Protein AF-0000000072923760 (afdb_homodimer)

Foldseek 3Di:
DWFKDKFKQQPDDFFQAWDQQWKDALRHIFGEDDLVQVVCVVVVDDRDQHQYKDEDPNVSGDDDPVCCVPLCSGVHHPIAGGPDTDDHDVVIDMGTDTPPRNDDAKIWMKIWTQVPDRRPRDSVPTDIDIDDIDGDDD/DWFKDKFKQQPDDFFQAWDQQWKDALRHIFGEDDLVQVVCVVVPDDRDQHQYKDEDPNVSGDDDPVCCVPLCSGVHHPIAGGPDGDDHDVVIDMGTDTPPRNDDAKIWMKIWTQVPDRRPRDSVPTDIDTDDIDGDDD

Organism: Fusarium oxysporum f. sp. lycopersici (strain 4287 / CBS 123668 / FGSC 9935 / NRRL 34936) (NCBI:txid426428)

InterPro domains:
  IPR005103 Auxiliary Activity family 9, catalytic domain [PF03443] (17-135)
  IPR049892 Auxiliary Activity family 9 [PTHR33353] (1-135)

Radius of gyration: 19.93 Å; Cα contacts (8 Å, |Δi|>4): 546; chains: 2; bounding box: 37×57×52 Å

Structure (mmCIF, N/CA/C/O backbone):
data_AF-0000000072923760-model_v1
#
loop_
_entity.id
_entity.type
_entity.pdbx_description
1 polymer 'lytic cellulose monooxygenase (C4-dehydrogenating)'
#
loop_
_atom_site.group_PDB
_atom_site.id
_atom_site.type_symbol
_atom_site.label_atom_id
_atom_site.label_alt_id
_atom_site.label_comp_id
_atom_site.label_asym_id
_atom_site.label_entity_id
_atom_site.label_seq_id
_atom_site.pdbx_PDB_ins_code
_atom_site.Cartn_x
_atom_site.Cartn_y
_atom_site.Cartn_z
_atom_site.occupancy
_atom_site.B_iso_or_equiv
_atom_site.auth_seq_id
_atom_site.auth_comp_id
_atom_site.auth_asym_id
_atom_site.auth_atom_id
_atom_site.pdbx_PDB_model_num
ATOM 1 N N . MET A 1 1 ? -9.484 -28.672 -0.872 1 26.39 1 MET A N 1
ATOM 2 C CA . MET A 1 1 ? -9.5 -27.219 -0.908 1 26.39 1 MET A CA 1
ATOM 3 C C . MET A 1 1 ? -8.531 -26.688 -1.962 1 26.39 1 MET A C 1
ATOM 5 O O . MET A 1 1 ? -7.324 -26.922 -1.875 1 26.39 1 MET A O 1
ATOM 9 N N . HIS A 1 2 ? -8.898 -26.641 -3.346 1 31.23 2 HIS A N 1
ATOM 10 C CA . HIS A 1 2 ? -8.039 -26.25 -4.453 1 31.23 2 HIS A CA 1
ATOM 11 C C . HIS A 1 2 ? -7.684 -24.766 -4.379 1 31.23 2 HIS A C 1
ATOM 13 O O . HIS A 1 2 ? -8.562 -23.922 -4.188 1 31.23 2 HIS A O 1
ATOM 19 N N . PHE A 1 3 ? -6.469 -24.484 -4.059 1 33.19 3 PHE A N 1
ATOM 20 C CA . PHE A 1 3 ? -5.98 -23.125 -3.996 1 33.19 3 PHE A CA 1
ATOM 21 C C . PHE A 1 3 ? -5.668 -22.594 -5.391 1 33.19 3 PHE A C 1
ATOM 23 O O . PHE A 1 3 ? -4.922 -23.219 -6.145 1 33.19 3 PHE A O 1
ATOM 30 N N . THR A 1 4 ? -6.562 -21.781 -6.031 1 32.53 4 THR A N 1
ATOM 31 C CA . THR A 1 4 ? -6.344 -21.156 -7.34 1 32.53 4 THR A CA 1
ATOM 32 C C . THR A 1 4 ? -5.609 -19.828 -7.195 1 32.53 4 THR A C 1
ATOM 34 O O . THR A 1 4 ? -5.949 -19.016 -6.336 1 32.53 4 THR A O 1
ATOM 37 N N . PHE A 1 5 ? -4.398 -19.875 -7.812 1 33.94 5 PHE A N 1
ATOM 38 C CA . PHE A 1 5 ? -3.643 -18.641 -7.902 1 33.94 5 PHE A CA 1
ATOM 39 C C . PHE A 1 5 ? -4.16 -17.766 -9.047 1 33.94 5 PHE A C 1
ATOM 41 O O . PHE A 1 5 ? -4.34 -18.25 -10.164 1 33.94 5 PHE A O 1
ATOM 48 N N . VAL A 1 6 ? -4.805 -16.688 -8.812 1 33.5 6 VAL A N 1
ATOM 49 C CA . VAL A 1 6 ? -5.25 -15.758 -9.852 1 33.5 6 VAL A CA 1
ATOM 50 C C . VAL A 1 6 ? -4.16 -14.727 -10.125 1 33.5 6 VAL A C 1
ATOM 52 O O . VAL A 1 6 ? -3.715 -14.023 -9.219 1 33.5 6 VAL A O 1
ATOM 55 N N . LEU A 1 7 ? -3.447 -14.969 -11.383 1 31.41 7 LEU A N 1
ATOM 56 C CA . LEU A 1 7 ? -2.494 -13.953 -11.812 1 31.41 7 LEU A CA 1
ATOM 57 C C . LEU A 1 7 ? -3.16 -12.938 -12.734 1 31.41 7 LEU A C 1
ATOM 59 O O . LEU A 1 7 ? -3.76 -13.312 -13.75 1 31.41 7 LEU A O 1
ATOM 63 N N . ALA A 1 8 ? -3.463 -11.734 -12.406 1 31.05 8 ALA A N 1
ATOM 64 C CA . ALA A 1 8 ? -3.953 -10.688 -13.305 1 31.05 8 ALA A CA 1
ATOM 65 C C . ALA A 1 8 ? -2.799 -10 -14.023 1 31.05 8 ALA A C 1
ATOM 67 O O . ALA A 1 8 ? -1.9 -9.445 -13.383 1 31.05 8 ALA A O 1
ATOM 68 N N . ALA A 1 9 ? -2.457 -10.477 -15.375 1 28.69 9 ALA A N 1
ATOM 69 C CA . ALA A 1 9 ? -1.398 -9.844 -16.156 1 28.69 9 ALA A CA 1
ATOM 70 C C . ALA A 1 9 ? -1.938 -8.664 -16.969 1 28.69 9 ALA A C 1
ATOM 72 O O . ALA A 1 9 ? -2.926 -8.797 -17.688 1 28.69 9 ALA A O 1
ATOM 73 N N . PHE A 1 10 ? -1.781 -7.344 -16.625 1 30.98 10 PHE A N 1
ATOM 74 C CA . PHE A 1 10 ? -2.211 -6.184 -17.391 1 30.98 10 PHE A CA 1
ATOM 75 C C . PHE A 1 10 ? -1.156 -5.797 -18.422 1 30.98 10 PHE A C 1
ATOM 77 O O . PHE A 1 10 ? 0.019 -5.641 -18.078 1 30.98 10 PHE A O 1
ATOM 84 N N . VAL A 1 11 ? -1.257 -6.09 -19.781 1 30.08 11 VAL A N 1
ATOM 85 C CA . VAL A 1 11 ? -0.317 -5.762 -20.844 1 30.08 11 VAL A CA 1
ATOM 86 C C . VAL A 1 11 ? -0.47 -4.293 -21.234 1 30.08 11 VAL A C 1
ATOM 88 O O . VAL A 1 11 ? 0.16 -3.826 -22.188 1 30.08 11 VAL A O 1
ATOM 91 N N . GLY A 1 12 ? -1.299 -3.406 -21 1 33.81 12 GLY A N 1
ATOM 92 C CA . GLY A 1 12 ? -1.448 -2.238 -21.844 1 33.81 12 GLY A CA 1
ATOM 93 C C . GLY A 1 12 ? -0.237 -1.324 -21.828 1 33.81 12 GLY A C 1
ATOM 94 O O . GLY A 1 12 ? 0.696 -1.542 -21.047 1 33.81 12 GLY A O 1
ATOM 95 N N . ASN A 1 13 ? -0.185 -0.171 -22.625 1 36.5 13 ASN A N 1
ATOM 96 C CA . ASN A 1 13 ? 0.824 0.877 -22.734 1 36.5 13 ASN A CA 1
ATOM 97 C C . ASN A 1 13 ? 1.429 1.226 -21.391 1 36.5 13 ASN A C 1
ATOM 99 O O . ASN A 1 13 ? 0.747 1.157 -20.359 1 36.5 13 ASN A O 1
ATOM 103 N N . ALA A 1 14 ? 2.879 1.327 -21.219 1 43.59 14 ALA A N 1
ATOM 104 C CA . ALA A 1 14 ? 3.729 1.22 -20.047 1 43.59 14 ALA A CA 1
ATOM 105 C C . ALA A 1 14 ? 3.207 2.102 -18.906 1 43.59 14 ALA A C 1
ATOM 107 O O . ALA A 1 14 ? 3.701 3.211 -18.703 1 43.59 14 ALA A O 1
ATOM 108 N N . ALA A 1 15 ? 2.018 2.65 -19 1 44.94 15 ALA A N 1
ATOM 109 C CA . ALA A 1 15 ? 1.474 3.445 -17.906 1 44.94 15 ALA A CA 1
ATOM 110 C C . ALA A 1 15 ? 1.619 2.715 -16.562 1 44.94 15 ALA A C 1
ATOM 112 O O . ALA A 1 15 ? 1.673 1.482 -16.531 1 44.94 15 ALA A O 1
ATOM 113 N N . ALA A 1 16 ? 2.08 3.451 -15.633 1 52.69 16 ALA A N 1
ATOM 114 C CA . ALA A 1 16 ? 2.275 2.947 -14.273 1 52.69 16 ALA A CA 1
ATOM 115 C C . ALA A 1 16 ? 1.161 1.984 -13.883 1 52.69 16 ALA A C 1
ATOM 117 O O . ALA A 1 16 ? -0.014 2.236 -14.156 1 52.69 16 ALA A O 1
ATOM 118 N N . HIS A 1 17 ? 1.377 0.6 -13.852 1 61 17 HIS A N 1
ATOM 119 C CA . HIS A 1 17 ? 0.462 -0.474 -13.477 1 61 17 HIS A CA 1
ATOM 120 C C . HIS A 1 17 ? -0.035 -0.303 -12.047 1 61 17 HIS A C 1
ATOM 122 O O . HIS A 1 17 ? 0.734 0.073 -11.156 1 61 17 HIS A O 1
ATOM 128 N N . GLY A 1 18 ? -1.227 -0.158 -12.008 1 74.69 18 GLY A N 1
ATOM 129 C CA . GLY A 1 18 ? -1.881 -0.294 -10.719 1 74.69 18 GLY A CA 1
ATOM 130 C C . GLY A 1 18 ? -1.403 -1.5 -9.93 1 74.69 18 GLY A C 1
ATOM 131 O O . GLY A 1 18 ? -0.849 -2.441 -10.5 1 74.69 18 GLY A O 1
ATOM 132 N N . VAL A 1 19 ? -1.253 -1.328 -8.719 1 83.94 19 VAL A N 1
ATOM 133 C CA . VAL A 1 19 ? -0.978 -2.42 -7.789 1 83.94 19 VAL A CA 1
ATOM 134 C C . VAL A 1 19 ? -2.258 -2.803 -7.051 1 83.94 19 VAL A C 1
ATOM 136 O O . VAL A 1 19 ? -3.062 -1.937 -6.699 1 83.94 19 VAL A O 1
ATOM 139 N N . VAL A 1 20 ? -2.404 -4.098 -6.934 1 89 20 VAL A N 1
ATOM 140 C CA . VAL A 1 20 ? -3.529 -4.539 -6.113 1 89 20 VAL A CA 1
ATOM 141 C C . VAL A 1 20 ? -3.238 -4.262 -4.641 1 89 20 VAL A C 1
ATOM 143 O O . VAL A 1 20 ? -2.465 -4.988 -4.008 1 89 20 VAL A O 1
ATOM 146 N N . SER A 1 21 ? -3.898 -3.291 -4.141 1 90 21 SER A N 1
ATOM 147 C CA . SER A 1 21 ? -3.67 -2.906 -2.752 1 90 21 SER A CA 1
ATOM 148 C C . SER A 1 21 ? -4.414 -3.832 -1.792 1 90 21 SER A C 1
ATOM 150 O O . SER A 1 21 ? -3.988 -4.02 -0.651 1 90 21 SER A O 1
ATOM 152 N N . SER A 1 22 ? -5.508 -4.301 -2.221 1 92.31 22 SER A N 1
ATOM 153 C CA . SER A 1 22 ? -6.312 -5.266 -1.476 1 92.31 22 SER A CA 1
ATOM 154 C C . SER A 1 22 ? -7.289 -5.996 -2.391 1 92.31 22 SER A C 1
ATOM 156 O O . SER A 1 22 ? -7.41 -5.66 -3.57 1 92.31 22 SER A O 1
ATOM 158 N N . PHE A 1 23 ? -7.918 -7.062 -1.846 1 92.69 23 PHE A N 1
ATOM 159 C CA . PHE A 1 23 ? -8.969 -7.754 -2.58 1 92.69 23 PHE A CA 1
ATOM 160 C C . PHE A 1 23 ? -10.008 -8.336 -1.623 1 92.69 23 PHE A C 1
ATOM 162 O O . PHE A 1 23 ? -9.781 -8.383 -0.412 1 92.69 23 PHE A O 1
ATOM 169 N N . LYS A 1 24 ? -11.133 -8.664 -2.205 1 94.81 24 LYS A N 1
ATOM 170 C CA . LYS A 1 24 ? -12.195 -9.289 -1.428 1 94.81 24 LYS A CA 1
ATOM 171 C C . LYS A 1 24 ? -12.555 -10.664 -1.994 1 94.81 24 LYS A C 1
ATOM 173 O O . LYS A 1 24 ? -12.586 -10.844 -3.213 1 94.81 24 LYS A O 1
ATOM 178 N N . THR A 1 25 ? -12.773 -11.602 -1.072 1 95.5 25 THR A N 1
ATOM 179 C CA . THR A 1 25 ? -13.438 -12.859 -1.406 1 95.5 25 THR A CA 1
ATOM 180 C C . THR A 1 25 ? -14.797 -12.953 -0.717 1 95.5 25 THR A C 1
ATOM 182 O O . THR A 1 25 ? -14.875 -12.992 0.513 1 95.5 25 THR A O 1
ATOM 185 N N . ASP A 1 26 ? -15.844 -12.945 -1.528 1 96.62 26 ASP A N 1
ATOM 186 C CA . ASP A 1 26 ? -17.203 -12.992 -0.997 1 96.62 26 ASP A CA 1
ATOM 187 C C . ASP A 1 26 ? -17.406 -11.914 0.064 1 96.62 26 ASP A C 1
ATOM 189 O O . ASP A 1 26 ? -17.969 -12.188 1.132 1 96.62 26 ASP A O 1
ATOM 193 N N . GLY A 1 27 ? -16.75 -10.82 -0.098 1 93.94 27 GLY A N 1
ATOM 194 C CA . GLY A 1 27 ? -16.969 -9.656 0.752 1 93.94 27 GLY A CA 1
ATOM 195 C C . GLY A 1 27 ? -15.93 -9.516 1.842 1 93.94 27 GLY A C 1
ATOM 196 O O . GLY A 1 27 ? -15.805 -8.453 2.457 1 93.94 27 GLY A O 1
ATOM 197 N N . ALA A 1 28 ? -15.188 -10.57 2.141 1 94.12 28 ALA A N 1
ATOM 198 C CA . ALA A 1 28 ? -14.133 -10.5 3.15 1 94.12 28 ALA A CA 1
ATOM 199 C C . ALA A 1 28 ? -12.875 -9.852 2.584 1 94.12 28 ALA A C 1
ATOM 201 O O . ALA A 1 28 ? -12.344 -10.305 1.567 1 94.12 28 ALA A O 1
ATOM 202 N N . GLU A 1 29 ? -12.391 -8.805 3.305 1 92.25 29 GLU A N 1
ATOM 203 C CA . GLU A 1 29 ? -11.258 -8.023 2.826 1 92.25 29 GLU A CA 1
ATOM 204 C C . GLU A 1 29 ? -9.938 -8.695 3.193 1 92.25 29 GLU A C 1
ATOM 206 O O . GLU A 1 29 ? -9.773 -9.195 4.309 1 92.25 29 GLU A O 1
ATOM 211 N N . HIS A 1 30 ? -9.031 -8.672 2.209 1 93.69 30 HIS A N 1
ATOM 212 C CA . HIS A 1 30 ? -7.672 -9.172 2.389 1 93.69 30 HIS A CA 1
ATOM 213 C C . HIS A 1 30 ? -6.645 -8.148 1.922 1 93.69 30 HIS A C 1
ATOM 215 O O . HIS A 1 30 ? -6.781 -7.57 0.842 1 93.69 30 HIS A O 1
ATOM 221 N N . GLN A 1 31 ? -5.656 -7.98 2.775 1 92.69 31 GLN A N 1
ATOM 222 C CA . GLN A 1 31 ? -4.57 -7.066 2.436 1 92.69 31 GLN A CA 1
ATOM 223 C C . GLN A 1 31 ? -3.729 -7.613 1.288 1 92.69 31 GLN A C 1
ATOM 225 O O . GLN A 1 31 ? -3.408 -8.805 1.257 1 92.69 31 GLN A O 1
ATOM 230 N N . GLY A 1 32 ? -3.4 -6.688 0.351 1 93.62 32 GLY A N 1
ATOM 231 C CA . GLY A 1 32 ? -2.434 -7.051 -0.673 1 93.62 32 GLY A CA 1
ATOM 232 C C . GLY A 1 32 ? -0.996 -6.898 -0.217 1 93.62 32 GLY A C 1
ATOM 233 O O . GLY A 1 32 ? -0.738 -6.582 0.947 1 93.62 32 GLY A O 1
ATOM 234 N N . TYR A 1 33 ? -0.083 -7.238 -1.175 1 93.56 33 TYR A N 1
ATOM 235 C CA . TYR A 1 33 ? 1.329 -7.004 -0.897 1 93.56 33 TYR A CA 1
ATOM 236 C C . TYR A 1 33 ? 1.709 -5.555 -1.185 1 93.56 33 TYR A C 1
ATOM 238 O O . TYR A 1 33 ? 1.438 -5.039 -2.271 1 93.56 33 TYR A O 1
ATOM 246 N N . MET A 1 34 ? 2.268 -4.969 -0.203 1 91.19 34 MET A N 1
ATOM 247 C CA . MET A 1 34 ? 2.723 -3.586 -0.329 1 91.19 34 MET A CA 1
ATOM 248 C C . MET A 1 34 ? 4.242 -3.506 -0.257 1 91.19 34 MET A C 1
ATOM 250 O O . MET A 1 34 ? 4.883 -4.324 0.41 1 91.19 34 MET A O 1
ATOM 254 N N . MET A 1 35 ? 4.762 -2.477 -0.965 1 92.75 35 MET A N 1
ATOM 255 C CA . MET A 1 35 ? 6.211 -2.281 -0.959 1 92.75 35 MET A CA 1
ATOM 256 C C . MET A 1 35 ? 6.73 -2.121 0.464 1 92.75 35 MET A C 1
ATOM 258 O O . MET A 1 35 ? 7.859 -2.516 0.765 1 92.75 35 MET A O 1
ATOM 262 N N . ASN A 1 36 ? 5.918 -1.612 1.34 1 91.06 36 ASN A N 1
ATOM 263 C CA . ASN A 1 36 ? 6.285 -1.485 2.746 1 91.06 36 ASN A CA 1
ATOM 264 C C . ASN A 1 36 ? 6.711 -2.826 3.338 1 91.06 36 ASN A C 1
ATOM 266 O O . ASN A 1 36 ? 7.605 -2.881 4.184 1 91.06 36 ASN A O 1
ATOM 270 N N . TYR A 1 37 ? 6.148 -3.854 2.91 1 92.44 37 TYR A N 1
ATOM 271 C CA . TYR A 1 37 ? 6.457 -5.168 3.463 1 92.44 37 TYR A CA 1
ATOM 272 C C . TYR A 1 37 ? 7.848 -5.625 3.037 1 92.44 37 TYR A C 1
ATOM 274 O O . TYR A 1 37 ? 8.539 -6.316 3.789 1 92.44 37 TYR A O 1
ATOM 282 N N . TYR A 1 38 ? 8.234 -5.324 1.816 1 94.25 38 TYR A N 1
ATOM 283 C CA . TYR A 1 38 ? 9.609 -5.59 1.397 1 94.25 38 TYR A CA 1
ATOM 284 C C . TYR A 1 38 ? 10.602 -4.949 2.357 1 94.25 38 TYR A C 1
ATOM 286 O O . TYR A 1 38 ? 11.516 -5.621 2.85 1 94.25 38 TYR A O 1
ATOM 294 N N . TYR A 1 39 ? 10.383 -3.74 2.652 1 92.25 39 TYR A N 1
ATOM 295 C CA . TYR A 1 39 ? 11.328 -3.004 3.477 1 92.25 39 TYR A CA 1
ATOM 296 C C . TYR A 1 39 ? 11.219 -3.414 4.938 1 92.25 39 TYR A C 1
ATOM 298 O O . TYR A 1 39 ? 12.219 -3.426 5.664 1 92.25 39 TYR A O 1
ATOM 306 N N . ASP A 1 40 ? 10.039 -3.775 5.355 1 89.38 40 ASP A N 1
ATOM 307 C CA . ASP A 1 40 ? 9.914 -4.371 6.68 1 89.38 40 ASP A CA 1
ATOM 308 C C . ASP A 1 40 ? 10.781 -5.625 6.805 1 89.38 40 ASP A C 1
ATOM 310 O O . ASP A 1 40 ? 11.469 -5.809 7.812 1 89.38 40 ASP A O 1
ATOM 314 N N . THR A 1 41 ? 10.742 -6.414 5.832 1 91.81 41 THR A N 1
ATOM 315 C CA . THR A 1 41 ? 11.539 -7.633 5.863 1 91.81 41 THR A CA 1
ATOM 316 C C . THR A 1 41 ? 13.031 -7.305 5.855 1 91.81 41 THR A C 1
ATOM 318 O O . THR A 1 41 ? 13.82 -7.938 6.562 1 91.81 41 THR A O 1
ATOM 321 N N . LYS A 1 42 ? 13.422 -6.316 5.141 1 92.44 42 LYS A N 1
ATOM 322 C CA . LYS A 1 42 ? 14.805 -5.859 5.121 1 92.44 42 LYS A CA 1
ATOM 323 C C . LYS A 1 42 ? 15.234 -5.336 6.492 1 92.44 42 LYS A C 1
ATOM 325 O O . LYS A 1 42 ? 16.406 -5.426 6.855 1 92.44 42 LYS A O 1
ATOM 330 N N . ASN A 1 43 ? 14.266 -4.887 7.184 1 87.88 43 ASN A N 1
ATOM 331 C CA . ASN A 1 43 ? 14.508 -4.344 8.516 1 87.88 43 ASN A CA 1
ATOM 332 C C . ASN A 1 43 ? 14.391 -5.418 9.594 1 87.88 43 ASN A C 1
ATOM 334 O O . ASN A 1 43 ? 14.328 -5.105 10.781 1 87.88 43 ASN A O 1
ATOM 338 N N . GLY A 1 44 ? 14.25 -6.66 9.188 1 88.31 44 GLY A N 1
ATOM 339 C CA . GLY A 1 44 ? 14.32 -7.777 10.117 1 88.31 44 GLY A CA 1
ATOM 340 C C . GLY A 1 44 ? 12.961 -8.234 10.609 1 88.31 44 GLY A C 1
ATOM 341 O O . GLY A 1 44 ? 12.867 -9.07 11.508 1 88.31 44 GLY A O 1
ATOM 342 N N . LYS A 1 45 ? 11.953 -7.766 9.984 1 86 45 LYS A N 1
ATOM 343 C CA . LYS A 1 45 ? 10.609 -8.18 10.383 1 86 45 LYS A CA 1
ATOM 344 C C . LYS A 1 45 ? 10.125 -9.352 9.539 1 86 45 LYS A C 1
ATOM 346 O O . LYS A 1 45 ? 10.414 -9.43 8.344 1 86 45 LYS A O 1
ATOM 351 N N . ALA A 1 46 ? 9.328 -10.141 10.242 1 88.5 46 ALA A N 1
ATOM 352 C CA . ALA A 1 46 ? 8.703 -11.227 9.5 1 88.5 46 ALA A CA 1
ATOM 353 C C . ALA A 1 46 ? 7.535 -10.719 8.664 1 88.5 46 ALA A C 1
ATOM 355 O O . ALA A 1 46 ? 6.773 -9.852 9.102 1 88.5 46 ALA A O 1
ATOM 356 N N . LEU A 1 47 ? 7.438 -11.289 7.484 1 91.06 47 LEU A N 1
ATOM 357 C CA . LEU A 1 47 ? 6.258 -11.008 6.672 1 91.06 47 LEU A CA 1
ATOM 358 C C . LEU A 1 47 ? 4.988 -11.469 7.379 1 91.06 47 LEU A C 1
ATOM 360 O O . LEU A 1 47 ? 4.934 -12.594 7.891 1 91.06 47 LEU A O 1
ATOM 364 N N . PRO A 1 48 ? 4.004 -10.594 7.488 1 91.19 48 PRO A N 1
ATOM 365 C CA . PRO A 1 48 ? 2.734 -11.086 8.031 1 91.19 48 PRO A CA 1
ATOM 366 C C . PRO A 1 48 ? 2.037 -12.07 7.098 1 91.19 48 PRO A C 1
ATOM 368 O O . PRO A 1 48 ? 2.445 -12.234 5.945 1 91.19 48 PRO A O 1
ATOM 371 N N . PRO A 1 49 ? 1.048 -12.859 7.66 1 93.31 49 PRO A N 1
ATOM 372 C CA . PRO A 1 49 ? 0.262 -13.695 6.746 1 93.31 49 PRO A CA 1
ATOM 373 C C . PRO A 1 49 ? -0.466 -12.875 5.68 1 93.31 49 PRO A C 1
ATOM 375 O O . PRO A 1 49 ? -1.246 -11.977 6.012 1 93.31 49 PRO A O 1
ATOM 378 N N . LEU A 1 50 ? -0.133 -13.109 4.383 1 95.31 50 LEU A N 1
ATOM 379 C CA . LEU A 1 50 ? -0.749 -12.445 3.238 1 95.31 50 LEU A CA 1
ATOM 380 C C . LEU A 1 50 ? -1.138 -13.453 2.166 1 95.31 50 LEU A C 1
ATOM 382 O O . LEU A 1 50 ? -0.328 -14.305 1.784 1 95.31 50 LEU A O 1
ATOM 386 N N . ALA A 1 51 ? -2.395 -13.328 1.749 1 96.44 51 ALA A N 1
ATOM 387 C CA . ALA A 1 51 ? -2.807 -14.094 0.573 1 96.44 51 ALA A CA 1
ATOM 388 C C . ALA A 1 51 ? -2.51 -13.32 -0.711 1 96.44 51 ALA A C 1
ATOM 390 O O . ALA A 1 51 ? -3.377 -13.195 -1.578 1 96.44 51 ALA A O 1
ATOM 391 N N . ALA A 1 52 ? -1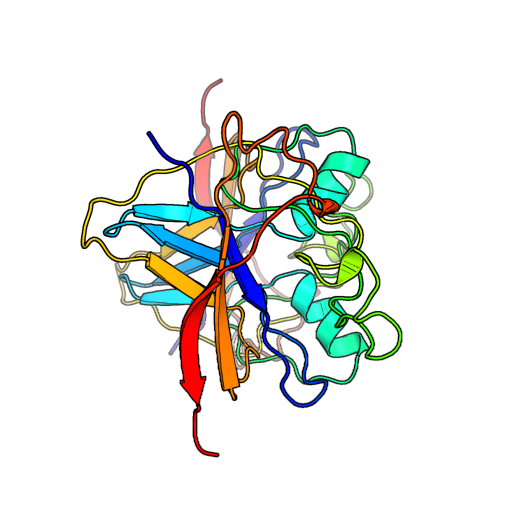.303 -12.781 -0.838 1 96.19 52 ALA A N 1
ATOM 392 C CA . ALA A 1 52 ? -0.784 -11.992 -1.949 1 96.19 52 ALA A CA 1
ATOM 393 C C . ALA A 1 52 ? 0.697 -12.273 -2.184 1 96.19 52 ALA A C 1
ATOM 395 O O . ALA A 1 52 ? 1.471 -12.398 -1.23 1 96.19 52 ALA A O 1
ATOM 396 N N . TRP A 1 53 ? 1.045 -12.438 -3.469 1 96.31 53 TRP A N 1
ATOM 397 C CA . TRP A 1 53 ? 2.445 -12.688 -3.793 1 96.31 53 TRP A CA 1
ATOM 398 C C . TRP A 1 53 ? 3.299 -11.461 -3.518 1 96.31 53 TRP A C 1
ATOM 400 O O . TRP A 1 53 ? 2.848 -10.328 -3.713 1 96.31 53 TRP A O 1
ATOM 410 N N . SER A 1 54 ? 4.469 -11.711 -3.078 1 95.88 54 SER A N 1
ATOM 411 C CA . SER A 1 54 ? 5.438 -10.625 -2.949 1 95.88 54 SER A CA 1
ATOM 412 C C . SER A 1 54 ? 6.117 -10.328 -4.281 1 95.88 54 SER A C 1
ATOM 414 O O . SER A 1 54 ? 6.176 -11.195 -5.16 1 95.88 54 SER A O 1
ATOM 416 N N . ALA A 1 55 ? 6.562 -9.133 -4.449 1 94.94 55 ALA A N 1
ATOM 417 C CA . ALA A 1 55 ? 7.285 -8.703 -5.645 1 94.94 55 ALA A CA 1
ATOM 418 C C . ALA A 1 55 ? 8.352 -7.668 -5.289 1 94.94 55 ALA A C 1
ATOM 420 O O . ALA A 1 55 ? 8.25 -6.984 -4.27 1 94.94 55 ALA A O 1
ATOM 421 N N . GLU A 1 56 ? 9.414 -7.543 -6.176 1 95.19 56 GLU A N 1
ATOM 422 C CA . GLU A 1 56 ? 10.516 -6.621 -5.926 1 95.19 56 GLU A CA 1
ATOM 423 C C . GLU A 1 56 ? 10.633 -5.582 -7.039 1 95.19 56 GLU A C 1
ATOM 425 O O . GLU A 1 56 ? 11.742 -5.207 -7.43 1 95.19 56 GLU A O 1
ATOM 430 N N . ASN A 1 57 ? 9.523 -5.301 -7.707 1 93.31 57 ASN A N 1
ATOM 431 C CA . ASN A 1 57 ? 9.516 -4.117 -8.562 1 93.31 57 ASN A CA 1
ATOM 432 C C . ASN A 1 57 ? 9.492 -2.832 -7.742 1 93.31 57 ASN A C 1
ATOM 434 O O . ASN A 1 57 ? 8.492 -2.109 -7.746 1 93.31 57 ASN A O 1
ATOM 438 N N . LEU A 1 58 ? 10.625 -2.453 -7.145 1 93.06 58 LEU A N 1
ATOM 439 C CA . LEU A 1 58 ? 10.742 -1.467 -6.078 1 93.06 58 LEU A CA 1
ATOM 440 C C . LEU A 1 58 ? 10.672 -0.05 -6.637 1 93.06 58 LEU A C 1
ATOM 442 O O . LEU A 1 58 ? 10.57 0.917 -5.875 1 93.06 58 LEU A O 1
ATOM 446 N N . ASP A 1 59 ? 10.688 0.082 -7.938 1 89.62 59 ASP A N 1
ATOM 447 C CA . ASP A 1 59 ? 10.477 1.362 -8.609 1 89.62 59 ASP A CA 1
ATOM 448 C C . ASP A 1 59 ? 9.039 1.496 -9.102 1 89.62 59 ASP A C 1
ATOM 450 O O . ASP A 1 59 ? 8.695 2.475 -9.766 1 89.62 59 ASP A O 1
ATOM 454 N N . ASN A 1 60 ? 8.227 0.585 -8.789 1 89 60 ASN A N 1
ATOM 455 C CA . ASN A 1 60 ? 6.852 0.463 -9.258 1 89 60 ASN A CA 1
ATOM 456 C C . ASN A 1 60 ? 6.773 0.452 -10.781 1 89 60 ASN A C 1
ATOM 458 O O . ASN A 1 60 ? 5.805 0.947 -11.359 1 89 60 ASN A O 1
ATOM 462 N N . GLY A 1 61 ? 7.797 -0.087 -11.367 1 85 61 GLY A N 1
ATOM 463 C CA . GLY A 1 61 ? 7.84 -0.156 -12.82 1 85 61 GLY A CA 1
ATOM 464 C C . GLY A 1 61 ? 7.227 -1.429 -13.375 1 85 61 GLY A C 1
ATOM 465 O O . GLY A 1 61 ? 6.867 -2.334 -12.617 1 85 61 GLY A O 1
ATOM 466 N N . PHE A 1 62 ? 7.051 -1.464 -14.68 1 83.44 62 PHE A N 1
ATOM 467 C CA . PHE A 1 62 ? 6.52 -2.625 -15.383 1 83.44 62 PHE A CA 1
ATOM 468 C C . PHE A 1 62 ? 7.645 -3.574 -15.789 1 83.44 62 PHE A C 1
ATOM 470 O O . PHE A 1 62 ? 8.82 -3.229 -15.68 1 83.44 62 PHE A O 1
ATOM 477 N N . VAL A 1 63 ? 7.172 -4.82 -16.109 1 87.69 63 VAL A N 1
ATOM 478 C CA . VAL A 1 63 ? 8.117 -5.734 -16.75 1 87.69 63 VAL A CA 1
ATOM 479 C C . VAL A 1 63 ? 8.344 -5.32 -18.203 1 87.69 63 VAL A C 1
ATOM 481 O O . VAL A 1 63 ? 7.395 -5.258 -18.984 1 87.69 63 VAL A O 1
ATOM 484 N N . SER A 1 64 ? 9.617 -5.004 -18.484 1 87.88 64 SER A N 1
ATOM 485 C CA . SER A 1 64 ? 9.922 -4.535 -19.844 1 87.88 64 SER A CA 1
ATOM 486 C C . SER A 1 64 ? 9.625 -5.613 -20.875 1 87.88 64 SER A C 1
ATOM 488 O O . SER A 1 64 ? 9.773 -6.805 -20.609 1 87.88 64 SER A O 1
ATOM 490 N N . PRO A 1 65 ? 9.258 -5.117 -22.109 1 88.81 65 PRO A N 1
ATOM 491 C CA . PRO A 1 65 ? 8.953 -6.078 -23.172 1 88.81 65 PRO A CA 1
ATOM 492 C C . PRO A 1 65 ? 10.102 -7.047 -23.438 1 88.81 65 PRO A C 1
ATOM 494 O O . PRO A 1 65 ? 9.867 -8.219 -23.75 1 88.81 65 PRO A O 1
ATOM 497 N N . ASN A 1 66 ? 11.297 -6.621 -23.281 1 91.69 66 ASN A N 1
ATOM 498 C CA . ASN A 1 66 ? 12.453 -7.484 -23.484 1 91.69 66 ASN A CA 1
ATOM 499 C C . ASN A 1 66 ? 12.508 -8.602 -22.453 1 91.69 66 ASN A C 1
ATOM 501 O O . ASN A 1 66 ? 13.25 -9.57 -22.609 1 91.69 66 ASN A O 1
ATOM 505 N N . ASN A 1 67 ? 11.664 -8.469 -21.422 1 91 67 ASN A N 1
ATOM 506 C CA . ASN A 1 67 ? 11.688 -9.453 -20.344 1 91 67 ASN A CA 1
ATOM 507 C C . ASN A 1 67 ? 10.383 -10.25 -20.297 1 91 67 ASN A C 1
ATOM 509 O O . ASN A 1 67 ? 10.086 -10.891 -19.281 1 91 67 ASN A O 1
ATOM 513 N N . TYR A 1 68 ? 9.672 -10.383 -21.391 1 89.94 68 TYR A N 1
ATOM 514 C CA . TYR A 1 68 ? 8.383 -11.062 -21.375 1 89.94 68 TYR A CA 1
ATOM 515 C C . TYR A 1 68 ? 8.562 -12.578 -21.359 1 89.94 68 TYR A C 1
ATOM 517 O O . TYR A 1 68 ? 7.617 -13.312 -21.062 1 89.94 68 TYR A O 1
ATOM 525 N N . THR A 1 69 ? 9.797 -13.055 -21.672 1 92.31 69 THR A N 1
ATOM 526 C CA . THR A 1 69 ? 10.047 -14.484 -21.594 1 92.31 69 THR A CA 1
ATOM 527 C C . THR A 1 69 ? 10.805 -14.836 -20.312 1 92.31 69 THR A C 1
ATOM 529 O O . THR A 1 69 ? 11.164 -16 -20.109 1 92.31 69 THR A O 1
ATOM 532 N N . HIS A 1 70 ? 11.102 -13.836 -19.609 1 94.06 70 HIS A N 1
ATOM 533 C CA . HIS A 1 70 ? 11.742 -14.031 -18.328 1 94.06 70 HIS A CA 1
ATOM 534 C C . HIS A 1 70 ? 10.719 -14.367 -17.25 1 94.06 70 HIS A C 1
ATOM 536 O O . HIS A 1 70 ? 9.57 -13.914 -17.312 1 94.06 70 HIS A O 1
ATOM 542 N N . PRO A 1 71 ? 11.102 -15.109 -16.125 1 94.62 71 PRO A N 1
ATOM 543 C CA . PRO A 1 71 ? 10.18 -15.477 -15.055 1 94.62 71 PRO A CA 1
ATOM 544 C C . PRO A 1 71 ? 9.57 -14.258 -14.367 1 94.62 71 PRO A C 1
ATOM 546 O O . PRO A 1 71 ? 8.547 -14.375 -13.688 1 94.62 71 PRO A O 1
ATOM 549 N N . ASP A 1 72 ? 10.078 -13.086 -14.633 1 94.06 72 ASP A N 1
ATOM 550 C CA . ASP A 1 72 ? 9.578 -11.875 -14.008 1 94.06 72 ASP A CA 1
ATOM 551 C C . ASP A 1 72 ? 8.188 -11.516 -14.531 1 94.06 72 ASP A C 1
ATOM 553 O O . ASP A 1 72 ? 7.465 -10.734 -13.914 1 94.06 72 ASP A O 1
ATOM 557 N N . ILE A 1 73 ? 7.824 -12.086 -15.648 1 91.25 73 ILE A N 1
ATOM 558 C CA . ILE A 1 73 ? 6.504 -11.812 -16.203 1 91.25 73 ILE A CA 1
ATOM 559 C C . ILE A 1 73 ? 5.426 -12.406 -15.305 1 91.25 73 ILE A C 1
ATOM 561 O O . ILE A 1 73 ? 4.266 -11.992 -15.359 1 91.25 73 ILE A O 1
ATOM 565 N N . ILE A 1 74 ? 5.859 -13.391 -14.477 1 91.94 74 ILE A N 1
ATOM 566 C CA . ILE A 1 74 ? 4.949 -14.023 -13.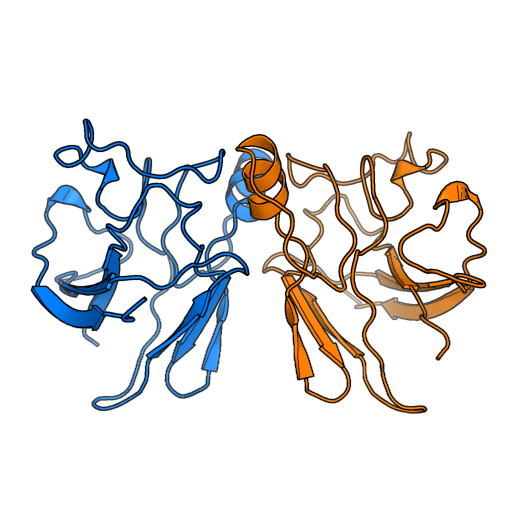531 1 91.94 74 ILE A CA 1
ATOM 567 C C . ILE A 1 74 ? 4.98 -13.273 -12.203 1 91.94 74 ILE A C 1
ATOM 569 O O . ILE A 1 74 ? 5.84 -13.531 -11.359 1 91.94 74 ILE A O 1
ATOM 573 N N . CYS A 1 75 ? 4.059 -12.359 -12.047 1 91.19 75 CYS A N 1
ATOM 574 C CA . CYS A 1 75 ? 3.869 -11.609 -10.812 1 91.19 75 CYS A CA 1
ATOM 575 C C . CYS A 1 75 ? 5.074 -10.727 -10.523 1 91.19 75 CYS A C 1
ATOM 577 O O . CYS A 1 75 ? 5.547 -10.664 -9.383 1 91.19 75 CYS A O 1
ATOM 579 N N . GLN A 1 76 ? 5.676 -10.148 -11.461 1 92.5 76 GLN A N 1
ATOM 580 C CA . GLN A 1 76 ? 6.66 -9.078 -11.383 1 92.5 76 GLN A CA 1
ATOM 581 C C . GLN A 1 76 ? 8.023 -9.609 -10.945 1 92.5 76 GLN A C 1
ATOM 583 O O . GLN A 1 76 ? 8.227 -10.828 -10.883 1 92.5 76 GLN A O 1
ATOM 588 N N . LYS A 1 77 ? 9.023 -8.688 -10.766 1 94 77 LYS A N 1
ATOM 589 C CA . LYS A 1 77 ? 10.414 -8.992 -10.445 1 94 77 LYS A CA 1
ATOM 590 C C . LYS A 1 77 ? 10.523 -9.773 -9.141 1 94 77 LYS A C 1
ATOM 592 O O . LYS A 1 77 ? 10.047 -9.32 -8.094 1 94 77 LYS A O 1
ATOM 597 N N . ASN A 1 78 ? 11.125 -11.016 -9.258 1 95.75 78 ASN A N 1
ATOM 598 C CA . ASN A 1 78 ? 11.398 -11.891 -8.117 1 95.75 78 ASN A CA 1
ATOM 599 C C . ASN A 1 78 ? 10.125 -12.203 -7.34 1 95.75 78 ASN A C 1
ATOM 601 O O . ASN A 1 78 ? 10.148 -12.266 -6.109 1 95.75 78 ASN A O 1
ATOM 605 N N . GLY A 1 79 ? 9.086 -12.383 -8.102 1 96.25 79 GLY A N 1
ATOM 606 C CA . GLY A 1 79 ? 7.828 -12.758 -7.465 1 96.25 79 GLY A CA 1
ATOM 607 C C . GLY A 1 79 ? 7.906 -14.078 -6.719 1 96.25 79 GLY A C 1
ATOM 608 O O . GLY A 1 79 ? 8.539 -15.023 -7.191 1 96.25 79 GLY A O 1
ATOM 609 N N . LYS A 1 80 ? 7.293 -14.125 -5.465 1 96.31 80 LYS A N 1
ATOM 610 C CA . LYS A 1 80 ? 7.242 -15.344 -4.656 1 96.31 80 LYS A CA 1
ATOM 611 C C . LYS A 1 80 ? 5.816 -15.641 -4.195 1 96.31 80 LYS A C 1
ATOM 613 O O . LYS A 1 80 ? 5.031 -14.719 -3.961 1 96.31 80 LYS A O 1
ATOM 618 N N . PRO A 1 81 ? 5.547 -16.922 -3.973 1 96.81 81 PRO A N 1
ATOM 619 C CA . PRO A 1 81 ? 4.191 -17.297 -3.559 1 96.81 81 PRO A CA 1
ATOM 620 C C . PRO A 1 81 ? 3.783 -16.656 -2.234 1 96.81 81 PRO A C 1
ATOM 622 O O . PRO A 1 81 ? 4.637 -16.391 -1.384 1 96.81 81 PRO A O 1
ATOM 625 N N . ALA A 1 82 ? 2.48 -16.438 -2.162 1 96.69 82 ALA A N 1
ATOM 626 C CA . ALA A 1 82 ? 1.889 -16 -0.899 1 96.69 82 ALA A CA 1
ATOM 627 C C . ALA A 1 82 ? 2.131 -17.031 0.202 1 96.69 82 ALA A C 1
ATOM 629 O O . ALA A 1 82 ? 2.322 -18.219 -0.078 1 96.69 82 ALA A O 1
ATOM 630 N N . ASN A 1 83 ? 2.123 -16.516 1.484 1 96.25 83 ASN A N 1
ATOM 631 C CA . ASN A 1 83 ? 2.324 -17.438 2.605 1 96.25 83 ASN A CA 1
ATOM 632 C C . ASN A 1 83 ? 1.006 -17.781 3.285 1 96.25 83 ASN A C 1
ATOM 634 O O . ASN A 1 83 ? 0.997 -18.438 4.328 1 96.25 83 ASN A O 1
ATOM 638 N N . LEU A 1 84 ? -0.06 -17.312 2.738 1 96.31 84 LEU A N 1
ATOM 639 C CA . LEU A 1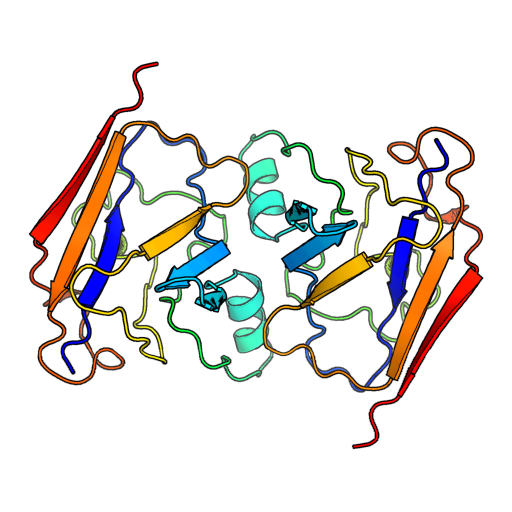 84 ? -1.417 -17.594 3.188 1 96.31 84 LEU A CA 1
ATOM 640 C C . LEU A 1 84 ? -2.326 -17.906 2.004 1 96.31 84 LEU A C 1
ATOM 642 O O . LEU A 1 84 ? -2.174 -17.328 0.929 1 96.31 84 LEU A O 1
ATOM 646 N N . THR A 1 85 ? -3.23 -18.859 2.18 1 96.12 85 THR A N 1
ATOM 647 C CA . THR A 1 85 ? -4.289 -19.125 1.214 1 96.12 85 THR A CA 1
ATOM 648 C C . THR A 1 85 ? -5.652 -18.766 1.789 1 96.12 85 THR A C 1
ATOM 650 O O . THR A 1 85 ? -5.918 -18.984 2.971 1 96.12 85 THR A O 1
ATOM 653 N N . VAL A 1 86 ? -6.406 -18.125 0.925 1 96 86 VAL A N 1
ATOM 654 C CA . VAL A 1 86 ? -7.789 -17.875 1.308 1 96 86 VAL A CA 1
ATOM 655 C C . VAL A 1 86 ? -8.727 -18.531 0.299 1 96 86 VAL A C 1
ATOM 657 O O . VAL A 1 86 ? -8.32 -18.875 -0.812 1 96 86 VAL A O 1
ATOM 660 N N . GLN A 1 87 ? -10 -18.734 0.787 1 94.69 87 GLN A N 1
ATOM 661 C CA . GLN A 1 87 ? -10.961 -19.469 -0.03 1 94.69 87 GLN A CA 1
ATOM 662 C C . GLN A 1 87 ? -12.055 -18.547 -0.562 1 94.69 87 GLN A C 1
ATOM 664 O O . GLN A 1 87 ? -12.359 -17.516 0.048 1 94.69 87 GLN A O 1
ATOM 669 N N . VAL A 1 88 ? -12.523 -18.859 -1.75 1 95.44 88 VAL A N 1
ATOM 670 C CA . VAL A 1 88 ? -13.742 -18.281 -2.311 1 95.44 88 VAL A CA 1
ATOM 671 C C . VAL A 1 88 ? -14.711 -19.406 -2.693 1 95.44 88 VAL A C 1
ATOM 673 O O . VAL A 1 88 ? -14.289 -20.438 -3.211 1 95.44 88 VAL A O 1
ATOM 676 N N . ALA A 1 89 ? -16.016 -19.234 -2.35 1 95.81 89 ALA A N 1
ATOM 677 C CA . ALA A 1 89 ? -17.016 -20.266 -2.656 1 95.81 89 ALA A CA 1
ATOM 678 C C . ALA A 1 89 ? -17.188 -20.422 -4.164 1 95.81 89 ALA A C 1
ATOM 680 O O . ALA A 1 89 ? -16.953 -19.469 -4.926 1 95.81 89 ALA A O 1
ATOM 681 N N . ALA A 1 90 ? -17.609 -21.719 -4.492 1 93.25 90 ALA A N 1
ATOM 682 C CA . ALA A 1 90 ? -17.984 -21.906 -5.895 1 93.25 90 ALA A CA 1
ATOM 683 C C . ALA A 1 90 ? -19.031 -20.891 -6.312 1 93.25 90 ALA A C 1
ATOM 685 O O . ALA A 1 90 ? -20.062 -20.734 -5.637 1 93.25 90 ALA A O 1
ATOM 686 N N . GLY A 1 91 ? -18.688 -20.172 -7.355 1 94.19 91 GLY A N 1
ATOM 687 C CA . GLY A 1 91 ? -19.609 -19.156 -7.82 1 94.19 91 GLY A CA 1
ATOM 688 C C . GLY A 1 91 ? -19.469 -17.844 -7.07 1 94.19 91 GLY A C 1
ATOM 689 O O . GLY A 1 91 ? -20.203 -16.875 -7.352 1 94.19 91 GLY A O 1
ATOM 690 N N . GLY A 1 92 ? -18.547 -17.891 -6.137 1 95.38 92 GLY A N 1
ATOM 691 C CA . GLY A 1 92 ? -18.312 -16.672 -5.387 1 95.38 92 GLY A CA 1
ATOM 692 C C . GLY A 1 92 ? -17.594 -15.609 -6.191 1 95.38 92 GLY A C 1
ATOM 693 O O . GLY A 1 92 ? -17.359 -15.773 -7.387 1 95.38 92 GLY A O 1
ATOM 694 N N . ALA A 1 93 ? -17.406 -14.453 -5.535 1 94.06 93 ALA A N 1
ATOM 695 C CA . ALA A 1 93 ? -16.844 -13.305 -6.238 1 94.06 93 ALA A CA 1
A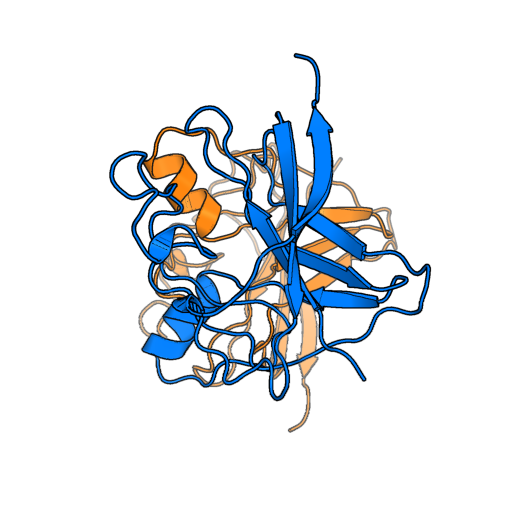TOM 696 C C . ALA A 1 93 ? -15.477 -12.938 -5.68 1 94.06 93 ALA A C 1
ATOM 698 O O . ALA A 1 93 ? -15.234 -13.062 -4.477 1 94.06 93 ALA A O 1
ATOM 699 N N . ILE A 1 94 ? -14.57 -12.594 -6.59 1 93.12 94 ILE A N 1
ATOM 700 C CA . ILE A 1 94 ? -13.312 -11.961 -6.23 1 93.12 94 ILE A CA 1
ATOM 701 C C . ILE A 1 94 ? -13.273 -10.539 -6.773 1 93.12 94 ILE A C 1
ATOM 703 O O . ILE A 1 94 ? -13.5 -10.312 -7.965 1 93.12 94 ILE A O 1
ATOM 707 N N . ASP A 1 95 ? -13.062 -9.547 -5.816 1 91.31 95 ASP A N 1
ATOM 708 C CA . ASP A 1 95 ? -12.961 -8.141 -6.188 1 91.31 95 ASP A CA 1
ATOM 709 C C . ASP A 1 95 ? -11.578 -7.582 -5.867 1 91.31 95 ASP A C 1
ATOM 711 O O . ASP A 1 95 ? -11.164 -7.566 -4.707 1 91.31 95 ASP A O 1
ATOM 715 N N . PHE A 1 96 ? -10.906 -7.094 -6.918 1 89.19 96 PHE A N 1
ATOM 716 C CA . PHE A 1 96 ? -9.586 -6.52 -6.723 1 89.19 96 PHE A CA 1
ATOM 717 C C . PHE A 1 96 ? -9.664 -5.008 -6.539 1 89.19 96 PHE A C 1
ATOM 719 O O . PHE A 1 96 ? -10.367 -4.328 -7.285 1 89.19 96 PHE A O 1
ATOM 726 N N . GLN A 1 97 ? -8.977 -4.547 -5.496 1 87.5 97 GLN A N 1
ATOM 727 C CA . GLN A 1 97 ? -8.805 -3.107 -5.32 1 87.5 97 GLN A CA 1
ATOM 728 C C . GLN A 1 97 ? -7.438 -2.65 -5.82 1 87.5 97 GLN A C 1
ATOM 730 O O . GLN A 1 97 ? -6.406 -3.098 -5.316 1 87.5 97 GLN A O 1
ATOM 735 N N . TRP A 1 98 ? -7.602 -1.77 -6.793 1 87.06 98 TRP A N 1
ATOM 736 C CA . TRP A 1 98 ? -6.387 -1.285 -7.438 1 87.06 98 TRP A CA 1
ATOM 737 C C . TRP A 1 98 ? -6.027 0.112 -6.945 1 87.06 98 TRP A C 1
ATOM 739 O O . TRP A 1 98 ? -6.91 0.925 -6.664 1 87.06 98 TRP A O 1
ATOM 749 N N . THR A 1 99 ? -4.621 0.272 -6.762 1 85 99 THR A N 1
ATOM 750 C CA . THR A 1 99 ? -4.203 1.63 -6.43 1 85 99 THR A CA 1
ATOM 751 C C . THR A 1 99 ? -4.668 2.613 -7.5 1 85 99 THR A C 1
ATOM 753 O O . THR A 1 99 ? -4.867 2.234 -8.656 1 85 99 THR A O 1
ATOM 756 N N . LYS A 1 100 ? -4.75 3.871 -6.938 1 74.12 100 LYS A N 1
ATOM 757 C CA . LYS A 1 100 ? -5.148 4.934 -7.855 1 74.12 100 LYS A CA 1
ATOM 758 C C . LYS A 1 100 ? -4.105 5.1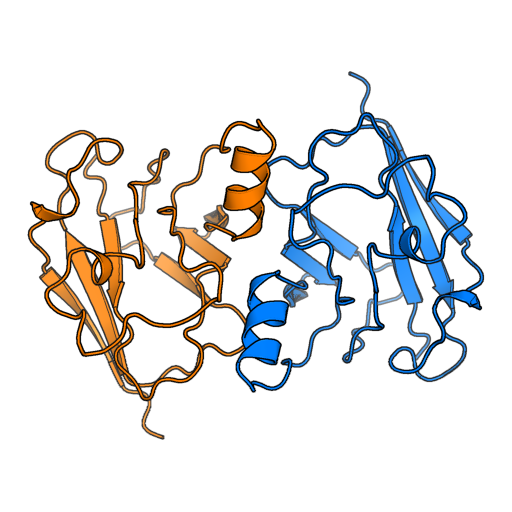37 -8.953 1 74.12 100 LYS A C 1
ATOM 760 O O . LYS A 1 100 ? -2.904 4.977 -8.711 1 74.12 100 LYS A O 1
ATOM 765 N N . TRP A 1 101 ? -4.328 4.938 -10.211 1 63.5 101 TRP A N 1
ATOM 766 C CA . TRP A 1 101 ? -3.531 5.066 -11.422 1 63.5 101 TRP A CA 1
ATOM 767 C C . TRP A 1 101 ? -3.699 3.846 -12.32 1 63.5 101 TRP A C 1
ATOM 769 O O . TRP A 1 101 ? -3.271 3.855 -13.477 1 63.5 101 TRP A O 1
ATOM 779 N N . ALA A 1 102 ? -4.336 3.029 -11.555 1 60.34 102 ALA A N 1
ATOM 780 C CA . ALA A 1 102 ? -4.539 1.844 -12.383 1 60.34 102 ALA A CA 1
ATOM 781 C C . ALA A 1 102 ? -5.395 2.168 -13.602 1 60.34 102 ALA A C 1
ATOM 783 O O . ALA A 1 102 ? -6.453 2.789 -13.484 1 60.34 102 ALA A O 1
ATOM 784 N N . HIS A 1 103 ? -4.824 2.643 -14.742 1 60.94 103 HIS A N 1
ATOM 785 C CA . HIS A 1 103 ? -5.598 2.707 -15.977 1 60.94 103 HIS A CA 1
ATOM 786 C C . HIS A 1 103 ? -5.934 1.311 -16.5 1 60.94 103 HIS A C 1
ATOM 788 O O . HIS A 1 103 ? -5.137 0.381 -16.344 1 60.94 103 HIS A O 1
ATOM 794 N N . PHE A 1 104 ? -7.383 1.23 -16.547 1 58.88 104 PHE A N 1
ATOM 795 C CA . PHE A 1 104 ? -7.844 -0.086 -16.969 1 58.88 104 PHE A CA 1
ATOM 796 C C . PHE A 1 104 ? -8.047 -0.126 -18.484 1 58.88 104 PHE A C 1
ATOM 798 O O . PHE A 1 104 ? -8.812 0.668 -19.031 1 58.88 104 PHE A O 1
ATOM 805 N N . ASP A 1 105 ? -6.887 -0.337 -19.109 1 63.66 105 ASP A N 1
ATOM 806 C CA . ASP A 1 105 ? -7.133 -0.74 -20.5 1 63.66 105 ASP A CA 1
ATOM 807 C C . ASP A 1 105 ? -7.625 -2.184 -20.562 1 63.66 105 ASP A C 1
ATOM 809 O O . ASP A 1 105 ? -8.539 -2.568 -19.828 1 63.66 105 ASP A O 1
ATOM 813 N N . SER A 1 106 ? -6.996 -2.914 -21.469 1 73 106 SER A N 1
ATOM 814 C CA . SER A 1 106 ? -7.297 -4.34 -21.578 1 73 106 SER A CA 1
ATOM 815 C C . SER A 1 106 ? -6.691 -5.121 -20.406 1 73 106 SER A C 1
ATOM 817 O O . SER A 1 106 ? -5.523 -4.918 -20.062 1 73 106 SER A O 1
ATOM 819 N N . MET A 1 107 ? -7.727 -5.691 -19.688 1 78.25 107 MET A N 1
ATOM 820 C CA . MET A 1 107 ? -7.27 -6.516 -18.578 1 78.25 107 MET A CA 1
ATOM 821 C C . MET A 1 107 ? -7.559 -7.992 -18.828 1 78.25 107 MET A C 1
ATOM 823 O O . MET A 1 107 ? -8.625 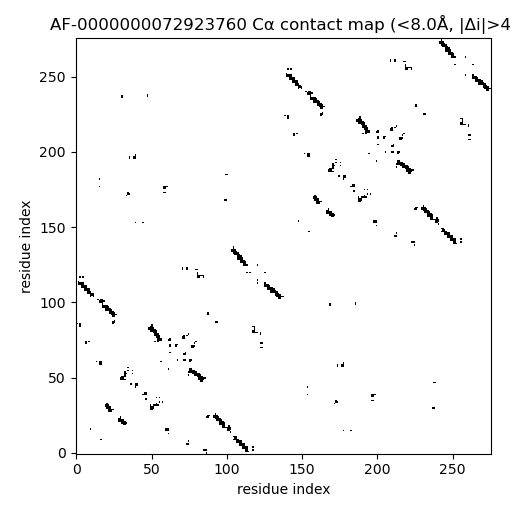-8.336 -19.344 1 78.25 107 MET A O 1
ATOM 827 N N . MET A 1 108 ? -6.441 -8.828 -18.656 1 83.5 108 MET A N 1
ATOM 828 C CA . MET A 1 108 ? -6.602 -10.273 -18.719 1 83.5 108 MET A CA 1
ATOM 829 C C . MET A 1 108 ? -6.344 -10.906 -17.359 1 83.5 108 MET A C 1
ATOM 831 O O . MET A 1 108 ? -5.438 -10.484 -16.641 1 83.5 108 MET A O 1
ATOM 835 N N . THR A 1 109 ? -7.188 -11.852 -17.078 1 87 109 THR A N 1
ATOM 836 C CA . THR A 1 109 ? -7.066 -12.586 -15.82 1 87 109 THR A CA 1
ATOM 837 C C . THR A 1 109 ? -6.742 -14.055 -16.078 1 87 109 THR A C 1
ATOM 839 O O . THR A 1 109 ? -7.402 -14.711 -16.891 1 87 109 THR A O 1
ATOM 842 N N . TYR A 1 110 ? -5.66 -14.508 -15.445 1 91.56 110 TYR A N 1
ATOM 843 C CA . TYR A 1 110 ? -5.238 -15.898 -15.555 1 91.56 110 TYR A CA 1
ATOM 844 C C . TYR A 1 110 ? -5.289 -16.594 -14.195 1 91.56 110 TYR A C 1
ATOM 846 O O . TYR A 1 110 ? -5.168 -15.945 -13.156 1 91.56 110 TYR A O 1
ATOM 854 N N . VAL A 1 111 ? -5.523 -18 -14.195 1 93.75 111 VAL A N 1
ATOM 855 C CA . VAL A 1 111 ? -5.465 -18.844 -13.008 1 93.75 111 VAL A CA 1
ATOM 856 C C . VAL A 1 111 ? -4.582 -20.062 -13.273 1 93.75 111 VAL A C 1
ATOM 858 O O . VAL A 1 111 ? -4.438 -20.484 -14.422 1 93.75 111 VAL A O 1
ATOM 861 N N . ALA A 1 112 ? -3.879 -20.484 -12.289 1 96.06 112 ALA A N 1
ATOM 862 C CA . ALA A 1 112 ? -3.104 -21.719 -12.359 1 96.06 112 ALA A CA 1
ATOM 863 C C . ALA A 1 112 ? -3.32 -22.578 -11.109 1 96.06 112 ALA A C 1
ATOM 865 O O . ALA A 1 112 ? -3.395 -22.047 -10 1 96.06 112 ALA A O 1
ATOM 866 N N . PRO A 1 113 ? -3.449 -23.906 -11.289 1 95.75 113 PRO A N 1
ATOM 867 C CA . PRO A 1 113 ? -3.494 -24.797 -10.117 1 95.75 113 PRO A CA 1
ATOM 868 C C . PRO A 1 113 ? -2.137 -24.938 -9.43 1 95.75 113 PRO A C 1
ATOM 870 O O . PRO A 1 113 ? -1.105 -25 -10.102 1 95.75 113 PRO A O 1
ATOM 873 N N . CYS A 1 114 ? -2.133 -24.938 -8.141 1 95.31 114 CYS A N 1
ATOM 874 C CA . CYS A 1 114 ? -0.891 -25.109 -7.398 1 95.31 114 CYS A CA 1
ATOM 875 C C . CYS A 1 114 ? -0.474 -26.578 -7.355 1 95.31 114 CYS A C 1
ATOM 877 O O . CYS A 1 114 ? 0.709 -26.891 -7.207 1 95.31 114 CYS A O 1
ATOM 879 N N . ASN A 1 115 ? -1.429 -27.453 -7.453 1 94.88 115 ASN A N 1
ATOM 880 C CA . ASN A 1 115 ? -1.206 -28.891 -7.352 1 94.88 115 ASN A CA 1
ATOM 881 C C . ASN A 1 115 ? -0.48 -29.266 -6.059 1 94.88 115 ASN A C 1
ATOM 883 O O . ASN A 1 115 ? 0.504 -30 -6.086 1 94.88 115 ASN A O 1
ATOM 887 N N . GLY A 1 116 ? -0.969 -28.828 -4.961 1 94.69 116 GLY A N 1
ATOM 888 C CA . GLY A 1 116 ? -0.391 -29 -3.637 1 94.69 116 GLY A CA 1
ATOM 889 C C . GLY A 1 116 ? -0.338 -27.703 -2.848 1 94.69 116 GLY A C 1
ATOM 890 O O . GLY A 1 116 ? -1.285 -26.906 -2.873 1 94.69 116 GLY A O 1
ATOM 891 N N . ASP A 1 117 ? 0.786 -27.469 -2.08 1 95.75 117 ASP A N 1
ATOM 892 C CA . ASP A 1 117 ? 0.969 -26.266 -1.258 1 95.75 117 ASP A CA 1
ATOM 893 C C . ASP A 1 117 ? 1.283 -25.047 -2.121 1 95.75 117 ASP A C 1
ATOM 895 O O . ASP A 1 117 ? 2.363 -24.969 -2.709 1 95.75 117 ASP A O 1
ATOM 899 N N . CYS A 1 118 ? 0.341 -24.109 -2.166 1 95.81 118 CYS A N 1
ATOM 900 C CA . CYS A 1 118 ? 0.499 -22.922 -3.006 1 95.81 118 CYS A CA 1
ATOM 901 C C . CYS A 1 118 ? 1.674 -22.078 -2.537 1 95.81 118 CYS A C 1
ATOM 903 O O . CYS A 1 118 ? 2.26 -21.344 -3.324 1 95.81 118 CYS A O 1
ATOM 905 N N . SER A 1 119 ? 1.997 -22.234 -1.248 1 95.94 119 SER A N 1
ATOM 906 C CA . SER A 1 119 ? 3.057 -21.391 -0.7 1 95.94 119 SER A CA 1
ATOM 907 C C . SER A 1 119 ? 4.434 -21.891 -1.112 1 95.94 119 SER A C 1
ATOM 909 O O . SER A 1 119 ? 5.434 -21.203 -0.942 1 95.94 119 SER A O 1
ATOM 911 N N . ALA A 1 120 ? 4.465 -23.062 -1.733 1 95.88 120 ALA A N 1
ATOM 912 C CA . ALA A 1 120 ? 5.754 -23.672 -2.047 1 95.88 120 ALA A CA 1
ATOM 913 C C . ALA A 1 120 ? 5.902 -23.891 -3.551 1 95.88 120 ALA A C 1
ATOM 915 O O . ALA A 1 120 ? 6.852 -24.547 -3.996 1 95.88 120 ALA A O 1
ATOM 916 N N . VAL A 1 121 ? 5.078 -23.312 -4.355 1 96.44 121 VAL A N 1
ATOM 917 C CA . VAL A 1 121 ? 5.098 -23.594 -5.785 1 96.44 121 VAL A CA 1
ATOM 918 C C . VAL A 1 121 ? 6.297 -22.891 -6.43 1 96.44 121 VAL A C 1
ATOM 920 O O . VAL A 1 121 ? 6.727 -21.828 -5.98 1 96.44 121 VAL A O 1
ATOM 923 N N . ASP A 1 122 ? 6.848 -23.547 -7.426 1 96.5 122 ASP A N 1
ATOM 924 C CA . ASP A 1 122 ? 7.758 -22.922 -8.383 1 96.5 122 ASP A CA 1
ATOM 925 C C . ASP A 1 122 ? 6.984 -22.188 -9.477 1 96.5 122 ASP A C 1
ATOM 927 O O . ASP A 1 122 ? 6.332 -22.812 -10.312 1 96.5 122 ASP A O 1
ATOM 931 N N . LYS A 1 123 ? 7.172 -20.875 -9.492 1 95 123 LYS A N 1
ATOM 932 C CA . LYS A 1 123 ? 6.336 -20.094 -10.391 1 95 123 LYS A CA 1
ATOM 933 C C . LYS A 1 123 ? 6.605 -20.453 -11.852 1 95 123 LYS A C 1
ATOM 935 O O . LYS A 1 123 ? 5.719 -20.328 -12.695 1 95 123 LYS A O 1
ATOM 940 N N . THR A 1 124 ? 7.727 -21 -12.133 1 96.19 124 THR A N 1
ATOM 941 C CA . THR A 1 124 ? 8.094 -21.297 -13.516 1 96.19 124 THR A CA 1
ATOM 942 C C . THR A 1 124 ? 7.449 -22.594 -13.984 1 96.19 124 THR A C 1
ATOM 944 O O . THR A 1 124 ? 7.465 -22.891 -15.18 1 96.19 124 THR A O 1
ATOM 947 N N . THR A 1 125 ? 6.801 -23.312 -13.141 1 96.31 125 THR A N 1
ATOM 948 C CA . THR A 1 125 ? 6.195 -24.594 -13.516 1 96.31 125 THR A CA 1
ATOM 949 C C . THR A 1 125 ? 4.676 -24.469 -13.602 1 96.31 125 THR A C 1
ATOM 951 O O . THR A 1 125 ? 3.992 -25.422 -13.984 1 96.31 125 THR A O 1
ATOM 954 N N . LEU A 1 126 ? 4.191 -23.328 -13.305 1 96.25 126 LEU A N 1
ATOM 955 C CA . LEU A 1 126 ? 2.742 -23.125 -13.289 1 96.25 126 LEU A CA 1
ATOM 956 C C . LEU A 1 126 ? 2.178 -23.156 -14.711 1 96.25 126 LEU A C 1
ATOM 958 O O . LEU A 1 126 ? 2.779 -22.609 -15.633 1 96.25 126 LEU A O 1
ATOM 962 N N . LYS A 1 127 ? 0.989 -23.875 -14.836 1 96.44 127 LYS A N 1
ATOM 963 C CA . LYS A 1 127 ? 0.235 -23.891 -16.094 1 96.44 127 LYS A CA 1
ATOM 964 C C . LYS A 1 127 ? -0.959 -22.938 -16.016 1 96.44 127 LYS A C 1
ATOM 966 O O . LYS A 1 127 ? -1.972 -23.25 -15.391 1 96.44 127 LYS A O 1
ATOM 971 N N . TRP A 1 128 ? -0.803 -21.844 -16.781 1 94.75 128 TRP A N 1
ATOM 972 C CA . TRP A 1 128 ? -1.761 -20.75 -16.688 1 94.75 128 TRP A CA 1
ATOM 973 C C . TRP A 1 128 ? -2.9 -20.938 -17.688 1 94.75 128 TRP A C 1
ATOM 975 O O . TRP A 1 128 ? -2.672 -21.328 -18.828 1 94.75 128 TRP A O 1
ATOM 985 N N . VAL A 1 129 ? -4.148 -20.578 -17.203 1 95 129 VAL A N 1
ATOM 986 C CA . VAL A 1 129 ? -5.34 -20.562 -18.047 1 95 129 VAL A CA 1
ATOM 987 C C . VAL A 1 129 ? -6.012 -19.188 -17.953 1 95 129 VAL A C 1
ATOM 989 O O . VAL A 1 129 ? -6.246 -18.688 -16.844 1 95 129 VAL A O 1
ATOM 992 N N . LYS A 1 130 ? -6.227 -18.578 -19.047 1 91.75 130 LYS A N 1
ATOM 993 C CA . LYS A 1 130 ? -6.984 -17.328 -19.078 1 91.75 130 LYS A CA 1
ATOM 994 C C . LYS A 1 130 ? -8.445 -17.578 -18.703 1 91.75 130 LYS A C 1
ATOM 996 O O . LYS A 1 130 ? -9.102 -18.438 -19.297 1 91.75 130 LYS A O 1
ATOM 1001 N N . ILE A 1 131 ? -8.961 -16.781 -17.797 1 89.75 131 ILE A N 1
ATOM 1002 C CA . ILE A 1 131 ? -10.328 -17.062 -17.359 1 89.75 131 ILE A CA 1
ATOM 1003 C C . ILE A 1 131 ? -11.203 -15.828 -17.594 1 89.75 131 ILE A C 1
ATOM 1005 O O . ILE A 1 131 ? -12.43 -15.906 -17.547 1 89.75 131 ILE A O 1
ATOM 1009 N N . ASP A 1 132 ? -10.531 -14.68 -17.781 1 83.69 132 ASP A N 1
ATOM 1010 C CA . ASP A 1 132 ? -11.297 -13.461 -18.016 1 83.69 132 ASP A CA 1
ATOM 1011 C C . ASP A 1 132 ? -10.492 -12.453 -18.828 1 83.69 132 ASP A C 1
ATOM 1013 O O . ASP A 1 132 ? -9.258 -12.492 -18.844 1 83.69 132 ASP A O 1
ATOM 1017 N N . GLU A 1 133 ? -11.203 -11.672 -19.641 1 85.69 133 GLU A N 1
ATOM 1018 C CA . GLU A 1 133 ? -10.609 -10.555 -20.359 1 85.69 133 GLU A CA 1
ATOM 1019 C C . GLU A 1 133 ? -11.586 -9.391 -20.469 1 85.69 133 GLU A C 1
ATOM 1021 O O . GLU A 1 133 ? -12.789 -9.594 -20.656 1 85.69 133 GLU A O 1
ATOM 1026 N N . SER A 1 134 ? -11.125 -8.227 -19.984 1 73.81 134 SER A N 1
ATOM 1027 C CA . SER A 1 134 ? -11.961 -7.043 -20.141 1 73.81 134 SER A CA 1
ATOM 1028 C C . SER A 1 134 ? -11.227 -5.957 -20.922 1 73.81 134 SER A C 1
ATOM 1030 O O . SER A 1 134 ? -10 -5.891 -20.906 1 73.81 134 SER A O 1
ATOM 1032 N N . GLY A 1 135 ? -11.883 -5.301 -21.891 1 62.84 135 GLY A N 1
ATOM 1033 C CA . GLY A 1 135 ? -11.352 -4.199 -22.672 1 62.84 135 GLY A CA 1
ATOM 1034 C C . GLY A 1 135 ? -12.062 -2.883 -22.422 1 62.84 135 GLY A C 1
ATOM 1035 O O . GLY A 1 135 ? -13.281 -2.855 -22.219 1 62.84 135 GLY A O 1
ATOM 1036 N N . ASP A 1 136 ? -11.516 -1.951 -21.641 1 51.22 136 ASP A N 1
ATOM 1037 C CA . ASP A 1 136 ? -12.203 -0.667 -21.734 1 51.22 136 ASP A CA 1
ATOM 1038 C C . ASP A 1 136 ? -11.797 0.094 -22.984 1 51.22 136 ASP A C 1
ATOM 1040 O O . ASP A 1 136 ? -10.648 0.005 -23.422 1 51.22 136 ASP A O 1
ATOM 1044 N N . ARG A 1 137 ? -12.805 0.348 -23.859 1 42.56 137 ARG A N 1
ATOM 1045 C CA . ARG A 1 137 ? -12.688 1.236 -25.016 1 42.56 137 ARG A CA 1
ATOM 1046 C C . ARG A 1 137 ? -12.281 2.643 -24.578 1 42.56 137 ARG A C 1
ATOM 1048 O O . ARG A 1 137 ? -12.906 3.227 -23.688 1 42.56 137 ARG A O 1
ATOM 1055 N N . PHE A 1 138 ? -11.078 2.879 -24.5 1 33.22 138 PHE A N 1
ATOM 1056 C CA . PHE A 1 138 ? -10.977 4.305 -24.781 1 33.22 138 PHE A CA 1
ATOM 1057 C C . PHE A 1 138 ? -11.109 4.566 -26.281 1 33.22 138 PHE A C 1
ATOM 1059 O O . PHE A 1 138 ? -10.742 3.721 -27.094 1 33.22 138 PHE A O 1
ATOM 1066 N N . MET B 1 1 ? -16.156 24.625 5.328 1 25.98 1 MET B N 1
ATOM 1067 C CA . MET B 1 1 ? -15.781 23.219 5.285 1 25.98 1 MET B CA 1
ATOM 1068 C C . MET B 1 1 ? -14.391 23.016 5.879 1 25.98 1 MET B C 1
ATOM 1070 O O . MET B 1 1 ? -13.406 23.531 5.355 1 25.98 1 MET B O 1
ATOM 1074 N N . HIS B 1 2 ? -14.227 22.984 7.301 1 29.86 2 HIS B N 1
ATOM 1075 C CA . HIS B 1 2 ? -12.953 22.906 8.008 1 29.86 2 HIS B CA 1
ATOM 1076 C C . HIS B 1 2 ? -12.258 21.578 7.766 1 29.86 2 HIS B C 1
ATOM 1078 O O . HIS B 1 2 ? -12.875 20.516 7.887 1 29.86 2 HIS B O 1
ATOM 1084 N N . PHE B 1 3 ? -11.234 21.594 6.98 1 32.03 3 PHE B N 1
ATOM 1085 C CA . PHE B 1 3 ? -10.453 20.391 6.699 1 32.03 3 PHE B CA 1
ATOM 1086 C C . PHE B 1 3 ? -9.523 20.078 7.863 1 32.03 3 PHE B C 1
ATOM 1088 O O . PHE B 1 3 ? -8.758 20.922 8.312 1 32.03 3 PHE B O 1
ATOM 1095 N N . THR B 1 4 ? -9.867 19.109 8.773 1 29.89 4 THR B N 1
ATOM 1096 C CA . THR B 1 4 ? -9.039 18.672 9.898 1 29.89 4 THR B CA 1
ATOM 1097 C C . THR B 1 4 ? -8.047 17.609 9.461 1 29.89 4 THR B C 1
ATOM 1099 O O . THR B 1 4 ? -8.422 16.656 8.773 1 29.89 4 THR B O 1
ATOM 1102 N N . PHE B 1 5 ? -6.766 18.047 9.617 1 32.28 5 PHE B N 1
ATOM 1103 C CA . PHE B 1 5 ? -5.703 17.078 9.375 1 32.28 5 PHE B CA 1
ATOM 1104 C C . PHE B 1 5 ? -5.484 16.203 10.609 1 32.28 5 PHE B C 1
ATOM 1106 O O . PHE B 1 5 ? -5.375 16.703 11.727 1 32.28 5 PHE B O 1
ATOM 1113 N N . VAL B 1 6 ? -5.828 14.953 10.586 1 31.34 6 VAL B N 1
ATOM 1114 C CA . VAL B 1 6 ? -5.586 14.031 11.695 1 31.34 6 VAL B CA 1
ATOM 1115 C C . VAL B 1 6 ? -4.215 13.375 11.531 1 31.34 6 VAL B C 1
ATOM 1117 O O . VAL B 1 6 ? -3.934 12.758 10.5 1 31.34 6 VAL B O 1
ATOM 1120 N N . LEU B 1 7 ? -3.203 13.922 12.453 1 29.92 7 LEU B N 1
ATOM 1121 C CA . LEU B 1 7 ? -1.9 13.266 12.477 1 29.92 7 LEU B CA 1
ATOM 1122 C C . LEU B 1 7 ? -1.862 12.18 13.547 1 29.92 7 LEU B C 1
ATOM 1124 O O . LEU B 1 7 ? -2.133 12.445 14.719 1 29.92 7 LEU B O 1
ATOM 1128 N N . ALA B 1 8 ? -1.905 10.898 13.305 1 30.08 8 ALA B N 1
ATOM 1129 C CA . ALA B 1 8 ? -1.742 9.828 14.289 1 30.08 8 ALA B CA 1
ATOM 1130 C C . ALA B 1 8 ? -0.267 9.516 14.523 1 30.08 8 ALA B C 1
ATOM 1132 O O . ALA B 1 8 ? 0.466 9.203 13.586 1 30.08 8 ALA B O 1
ATOM 1133 N N . ALA B 1 9 ? 0.385 10.125 15.695 1 28.31 9 ALA B N 1
ATOM 1134 C CA . ALA B 1 9 ? 1.781 9.859 16.031 1 28.31 9 ALA B CA 1
ATOM 1135 C C . ALA B 1 9 ? 1.908 8.609 16.906 1 28.31 9 ALA B C 1
ATOM 1137 O O . ALA B 1 9 ? 1.235 8.492 17.938 1 28.31 9 ALA B O 1
ATOM 1138 N N . PHE B 1 10 ? 2.309 7.34 16.469 1 30.44 10 PHE B N 1
ATOM 1139 C CA . PHE B 1 10 ? 2.504 6.129 17.25 1 30.44 10 PHE B CA 1
ATOM 1140 C C . PHE B 1 10 ? 3.914 6.082 17.828 1 30.44 10 PHE B C 1
ATOM 1142 O O . PHE B 1 10 ? 4.895 6.25 17.109 1 30.44 10 PHE B O 1
ATOM 1149 N N . VAL B 1 11 ? 4.223 6.379 19.172 1 29.7 11 VAL B N 1
ATOM 1150 C CA . VAL B 1 11 ? 5.523 6.352 19.828 1 29.7 11 VAL B CA 1
ATOM 1151 C C . VAL B 1 11 ? 5.922 4.906 20.125 1 29.7 11 VAL B C 1
ATOM 1153 O O . VAL B 1 11 ? 6.949 4.656 20.766 1 29.7 11 VAL B O 1
ATOM 1156 N N . GLY B 1 12 ? 5.328 3.807 20.141 1 33.78 12 GLY B N 1
ATOM 1157 C CA . GLY B 1 12 ? 5.805 2.656 20.891 1 33.78 12 GLY B CA 1
ATOM 1158 C C . GLY B 1 12 ? 7.137 2.127 20.391 1 33.78 12 GLY B C 1
ATOM 1159 O O . GLY B 1 12 ? 7.641 2.572 19.359 1 33.78 12 GLY B O 1
ATOM 1160 N N . ASN B 1 13 ? 7.793 1.083 21.062 1 36.5 13 ASN B N 1
ATOM 1161 C CA . ASN B 1 13 ? 9.023 0.375 20.734 1 36.5 13 ASN B CA 1
ATOM 1162 C C . ASN B 1 13 ? 9.188 0.171 19.234 1 36.5 13 ASN B C 1
ATOM 1164 O O . ASN B 1 13 ? 8.195 0.01 18.516 1 36.5 13 ASN B O 1
ATOM 1168 N N . ALA B 1 14 ? 10.461 0.461 18.578 1 43.47 14 ALA B N 1
ATOM 1169 C CA . ALA B 1 14 ? 10.758 0.779 17.188 1 43.47 14 ALA B CA 1
ATOM 1170 C C . ALA B 1 14 ? 10.102 -0.228 16.25 1 43.47 14 ALA B C 1
ATOM 1172 O O . ALA B 1 14 ? 10.758 -1.164 15.781 1 43.47 14 ALA B O 1
ATOM 1173 N N . ALA B 1 15 ? 9.18 -1.035 16.734 1 44.72 15 ALA B N 1
ATOM 1174 C CA . ALA B 1 15 ? 8.484 -1.979 15.859 1 44.72 15 ALA B CA 1
ATOM 1175 C C . ALA B 1 15 ? 7.973 -1.283 14.602 1 44.72 15 ALA B C 1
ATOM 1177 O O . ALA B 1 15 ? 7.695 -0.081 14.617 1 44.72 15 ALA B O 1
ATOM 1178 N N . ALA B 1 16 ? 8.273 -1.893 13.523 1 52.78 16 ALA B N 1
ATOM 1179 C CA . ALA B 1 16 ? 7.836 -1.411 12.219 1 52.78 16 ALA B CA 1
ATOM 1180 C C . ALA B 1 16 ? 6.43 -0.824 12.289 1 52.78 16 ALA B C 1
ATOM 1182 O O . ALA B 1 16 ? 5.555 -1.381 12.953 1 52.78 16 ALA B O 1
ATOM 1183 N N . HIS B 1 17 ? 6.215 0.565 12.242 1 61.19 17 HIS B N 1
ATOM 1184 C CA . HIS B 1 17 ? 4.973 1.33 12.266 1 61.19 17 HIS B CA 1
ATOM 1185 C C . HIS B 1 17 ? 4.062 0.944 11.109 1 61.19 17 HIS B C 1
ATOM 1187 O O . HIS B 1 17 ? 4.531 0.742 9.984 1 61.19 17 HIS B O 1
ATOM 1193 N N . GLY B 1 18 ? 3.043 0.489 11.492 1 75.12 18 GLY B N 1
ATOM 1194 C CA . GLY B 1 18 ? 1.958 0.364 10.539 1 75.12 18 GLY B CA 1
ATOM 1195 C C . GLY B 1 18 ? 1.765 1.607 9.688 1 75.12 18 GLY B C 1
ATOM 1196 O O . GLY B 1 18 ? 2.197 2.697 10.07 1 75.12 18 GLY B O 1
ATOM 1197 N N . VAL B 1 19 ? 1.515 1.415 8.5 1 84.38 19 VAL B N 1
ATOM 1198 C CA . VAL B 1 19 ? 1.122 2.484 7.586 1 84.38 19 VAL B CA 1
ATOM 1199 C C . VAL B 1 19 ? -0.389 2.445 7.363 1 84.38 19 VAL B C 1
ATOM 1201 O O . VAL B 1 19 ? -0.983 1.369 7.273 1 84.38 19 VAL B O 1
ATOM 1204 N N . VAL B 1 20 ? -0.925 3.639 7.375 1 89.31 20 VAL B N 1
ATOM 1205 C CA . VAL B 1 20 ? -2.342 3.699 7.027 1 89.31 20 VAL B CA 1
ATOM 1206 C C . VAL B 1 20 ? -2.521 3.443 5.535 1 89.31 20 VAL B C 1
ATOM 1208 O O . VAL B 1 20 ? -2.266 4.328 4.711 1 89.31 20 VAL B O 1
ATOM 1211 N N . SER B 1 21 ? -3.016 2.297 5.25 1 90.12 21 SER B N 1
ATOM 1212 C CA . SER B 1 21 ? -3.189 1.924 3.848 1 90.12 21 SER B CA 1
ATOM 1213 C C . SER B 1 21 ? -4.457 2.539 3.264 1 90.12 21 SER B C 1
ATOM 1215 O O . SER B 1 21 ? -4.535 2.777 2.057 1 90.12 21 SER B O 1
ATOM 1217 N N . SER B 1 22 ? -5.414 2.693 4.074 1 92.38 22 SER B N 1
ATOM 1218 C CA . SER B 1 22 ? -6.668 3.346 3.715 1 92.38 22 SER B CA 1
ATOM 1219 C C . SER B 1 22 ? -7.426 3.814 4.953 1 92.38 22 SER B C 1
ATOM 1221 O O . SER B 1 22 ? -7.02 3.525 6.082 1 92.38 22 SER B O 1
ATOM 1223 N N . PHE B 1 23 ? -8.477 4.621 4.738 1 92.69 23 PHE B N 1
ATOM 1224 C CA . PHE B 1 23 ? -9.352 5.027 5.836 1 92.69 23 PHE B CA 1
ATOM 1225 C C . PHE B 1 23 ? -10.781 5.238 5.34 1 92.69 23 PHE B C 1
ATOM 1227 O O . PHE B 1 23 ? -11.023 5.289 4.133 1 92.69 23 PHE B O 1
ATOM 1234 N N . LYS B 1 24 ? -11.664 5.266 6.289 1 94.94 24 LYS B N 1
ATOM 1235 C CA . LYS B 1 24 ? -13.07 5.52 5.973 1 94.94 24 LYS B CA 1
ATOM 1236 C C . LYS B 1 24 ? -13.578 6.762 6.699 1 94.94 24 LYS B C 1
ATOM 1238 O O . LYS B 1 24 ? -13.227 7 7.855 1 94.94 24 LYS B O 1
ATOM 1243 N N . THR B 1 25 ? -14.375 7.547 5.965 1 95.44 25 THR B N 1
ATOM 1244 C CA . THR B 1 25 ? -15.211 8.578 6.578 1 95.44 25 THR B CA 1
ATOM 1245 C C . THR B 1 25 ? -16.688 8.25 6.422 1 95.44 25 THR B C 1
ATOM 1247 O O . THR B 1 25 ? -17.203 8.195 5.305 1 95.44 25 THR B O 1
ATOM 1250 N N . ASP B 1 26 ? -17.344 7.988 7.551 1 96.69 26 ASP B N 1
ATOM 1251 C CA . ASP B 1 26 ? -18.75 7.613 7.543 1 96.69 26 ASP B CA 1
ATOM 1252 C C . ASP B 1 26 ? -19.016 6.461 6.578 1 96.69 26 ASP B C 1
ATOM 1254 O O . ASP B 1 26 ? -19.953 6.5 5.793 1 96.69 26 ASP B O 1
ATOM 1258 N N . GLY B 1 27 ? -18.047 5.625 6.434 1 94.12 27 GLY B N 1
ATOM 1259 C CA . GLY B 1 27 ? -18.219 4.402 5.66 1 94.12 27 GLY B CA 1
ATOM 1260 C C . GLY B 1 27 ? -17.625 4.5 4.266 1 94.12 27 GLY B C 1
ATOM 1261 O O . GLY B 1 27 ? -17.438 3.482 3.594 1 94.12 27 GLY B O 1
ATOM 1262 N N . ALA B 1 28 ? -17.375 5.707 3.781 1 94.31 28 ALA B N 1
ATOM 1263 C CA . ALA B 1 28 ? -16.766 5.883 2.461 1 94.31 28 ALA B CA 1
ATOM 1264 C C . ALA B 1 28 ? -15.266 5.648 2.506 1 94.31 28 ALA B C 1
ATOM 1266 O O . ALA B 1 28 ? -14.555 6.285 3.293 1 94.31 28 ALA B O 1
ATOM 1267 N N . GLU B 1 29 ? -14.797 4.742 1.613 1 92.25 29 GLU B N 1
ATOM 1268 C CA . GLU B 1 29 ? -13.391 4.344 1.61 1 92.25 29 GLU B CA 1
ATOM 1269 C C . GLU B 1 29 ? -12.531 5.344 0.834 1 92.25 29 GLU B C 1
ATOM 1271 O O . GLU B 1 29 ? -12.938 5.812 -0.234 1 92.25 29 GLU B O 1
ATOM 1276 N N . HIS B 1 30 ? -11.367 5.629 1.433 1 93.69 30 HIS B N 1
ATOM 1277 C CA . HIS B 1 30 ? -10.367 6.484 0.809 1 93.69 30 HIS B CA 1
ATOM 1278 C C . HIS B 1 30 ? -8.992 5.824 0.823 1 93.69 30 HIS B C 1
ATOM 1280 O O . HIS B 1 30 ? -8.562 5.285 1.849 1 93.69 30 HIS B O 1
ATOM 1286 N N . GLN B 1 31 ? -8.359 5.895 -0.331 1 92.75 31 GLN B N 1
ATOM 1287 C CA . GLN B 1 31 ? -7.012 5.352 -0.448 1 92.75 31 GLN B CA 1
ATOM 1288 C C . GLN B 1 31 ? -6.012 6.176 0.357 1 92.75 31 GLN B C 1
ATOM 1290 O O . GLN B 1 31 ? -6.059 7.406 0.338 1 92.75 31 GLN B O 1
ATOM 1295 N N . GLY B 1 32 ? -5.121 5.43 1.06 1 93.56 32 GLY B N 1
ATOM 1296 C CA . GLY B 1 32 ? -4.004 6.109 1.692 1 93.56 32 GLY B CA 1
ATOM 1297 C C . GLY B 1 32 ? -2.84 6.348 0.75 1 93.56 32 GLY B C 1
ATOM 1298 O O . GLY B 1 32 ? -2.932 6.055 -0.445 1 93.56 32 GLY B O 1
ATOM 1299 N N . TYR B 1 33 ? -1.794 6.992 1.342 1 93.5 33 TYR B N 1
ATOM 1300 C CA . TYR B 1 33 ? -0.569 7.16 0.568 1 93.5 33 TYR B CA 1
ATOM 1301 C C . TYR B 1 33 ? 0.283 5.895 0.617 1 93.5 33 TYR B C 1
ATOM 1303 O O . TYR B 1 33 ? 0.571 5.375 1.697 1 93.5 33 TYR B O 1
ATOM 1311 N N . MET B 1 34 ? 0.608 5.453 -0.543 1 91.19 34 MET B N 1
ATOM 1312 C CA . MET B 1 34 ? 1.453 4.27 -0.67 1 91.19 34 MET B CA 1
ATOM 1313 C C . MET B 1 34 ? 2.805 4.629 -1.275 1 91.19 34 MET B C 1
ATOM 1315 O O . MET B 1 34 ? 2.902 5.555 -2.08 1 91.19 34 MET B O 1
ATOM 1319 N N . MET B 1 35 ? 3.812 3.832 -0.852 1 92.69 35 MET B N 1
ATOM 1320 C CA . MET B 1 35 ? 5.156 4.062 -1.376 1 92.69 35 MET B CA 1
ATOM 1321 C C . MET B 1 35 ? 5.168 3.98 -2.898 1 92.69 35 MET B C 1
ATOM 1323 O O . MET B 1 35 ? 5.953 4.664 -3.555 1 92.69 35 MET B O 1
ATOM 1327 N N . ASN B 1 36 ? 4.281 3.211 -3.453 1 91.06 36 ASN B N 1
ATOM 1328 C CA . ASN B 1 36 ? 4.152 3.117 -4.902 1 91.06 36 ASN B CA 1
ATOM 1329 C C . ASN B 1 36 ? 3.939 4.488 -5.539 1 91.06 36 ASN B C 1
ATOM 1331 O O . ASN B 1 36 ? 4.426 4.75 -6.641 1 91.06 36 ASN B O 1
ATOM 1335 N N . TYR B 1 37 ? 3.283 5.336 -4.891 1 92.38 37 TYR B N 1
ATOM 1336 C CA . TYR B 1 37 ? 2.986 6.648 -5.449 1 92.38 37 TYR B CA 1
ATOM 1337 C C . TYR B 1 37 ? 4.242 7.508 -5.516 1 92.38 37 TYR B C 1
ATOM 1339 O O . TYR B 1 37 ? 4.395 8.328 -6.426 1 92.38 37 TYR B O 1
ATOM 1347 N N . TYR B 1 38 ? 5.113 7.395 -4.539 1 94.19 38 TYR B N 1
ATOM 1348 C CA . TYR B 1 38 ? 6.406 8.062 -4.617 1 94.19 38 TYR B CA 1
ATOM 1349 C C . TYR B 1 38 ? 7.137 7.691 -5.902 1 94.19 38 TYR B C 1
ATOM 1351 O O . TYR B 1 38 ? 7.586 8.57 -6.645 1 94.19 38 TYR B O 1
ATOM 1359 N N . TYR B 1 39 ? 7.168 6.461 -6.16 1 92.06 39 TYR B N 1
ATOM 1360 C CA . TYR B 1 39 ? 7.938 5.984 -7.301 1 92.06 39 TYR B CA 1
ATOM 1361 C C . TYR B 1 39 ? 7.203 6.266 -8.609 1 92.06 39 TYR B C 1
ATOM 1363 O O . TYR B 1 39 ? 7.832 6.523 -9.641 1 92.06 39 TYR B O 1
ATOM 1371 N N . ASP B 1 40 ? 5.902 6.242 -8.562 1 89.06 40 ASP B N 1
ATOM 1372 C CA . ASP B 1 40 ? 5.148 6.703 -9.727 1 89.06 40 ASP B CA 1
ATOM 1373 C C . ASP B 1 40 ? 5.516 8.141 -10.078 1 89.06 40 ASP B C 1
ATOM 1375 O O . ASP B 1 40 ? 5.719 8.461 -11.25 1 89.06 40 ASP B O 1
ATOM 1379 N N . THR B 1 41 ? 5.609 8.938 -9.117 1 91.62 41 THR B N 1
ATOM 1380 C CA . THR B 1 41 ? 5.961 10.328 -9.359 1 91.62 41 THR B CA 1
ATOM 1381 C C . THR B 1 41 ? 7.387 10.445 -9.898 1 91.62 41 THR B C 1
ATOM 1383 O O . THR B 1 41 ? 7.648 11.234 -10.805 1 91.62 41 THR B O 1
ATOM 1386 N N . LYS B 1 42 ? 8.266 9.664 -9.414 1 92.38 42 LYS B N 1
ATOM 1387 C CA . LYS B 1 42 ? 9.641 9.625 -9.906 1 92.38 42 LYS B CA 1
ATOM 1388 C C . LYS B 1 42 ? 9.688 9.18 -11.367 1 92.38 42 LYS B C 1
ATOM 1390 O O . LYS B 1 42 ? 10.578 9.586 -12.117 1 92.38 42 LYS B O 1
ATOM 1395 N N . ASN B 1 43 ? 8.711 8.43 -11.695 1 87.69 43 ASN B N 1
ATOM 1396 C CA . ASN B 1 43 ? 8.625 7.906 -13.055 1 87.69 43 ASN B CA 1
ATOM 1397 C C . ASN B 1 43 ? 7.824 8.836 -13.961 1 87.69 43 ASN B C 1
ATOM 1399 O O . ASN B 1 43 ? 7.453 8.461 -15.07 1 87.69 43 ASN B O 1
ATOM 1403 N N . GLY B 1 44 ? 7.473 10.016 -13.469 1 88.19 44 GLY B N 1
ATOM 1404 C CA . GLY B 1 44 ? 6.883 11.047 -14.305 1 88.19 44 GLY B CA 1
ATOM 1405 C C . GLY B 1 44 ? 5.367 11.062 -14.25 1 88.19 44 GLY B C 1
ATOM 1406 O O . GLY B 1 44 ? 4.723 11.789 -15.016 1 88.19 44 GLY B O 1
ATOM 1407 N N . LYS B 1 45 ? 4.828 10.352 -13.328 1 85.88 45 LYS B N 1
ATOM 1408 C CA . LYS B 1 45 ? 3.373 10.336 -13.195 1 85.88 45 LYS B CA 1
ATOM 1409 C C . LYS B 1 45 ? 2.9 11.359 -12.172 1 85.88 45 LYS B C 1
ATOM 1411 O O . LYS B 1 45 ? 3.57 11.586 -11.156 1 85.88 45 LYS B O 1
ATOM 1416 N N . ALA B 1 46 ? 1.725 11.844 -12.5 1 88.25 46 ALA B N 1
ATOM 1417 C CA . ALA B 1 46 ? 1.119 12.75 -11.523 1 88.25 46 ALA B CA 1
ATOM 1418 C C . ALA B 1 46 ? 0.526 11.977 -10.352 1 88.25 46 ALA B C 1
ATOM 1420 O O . ALA B 1 46 ? -0.052 10.898 -10.539 1 88.25 46 ALA B O 1
ATOM 1421 N N . LEU B 1 47 ? 0.685 12.57 -9.195 1 91 47 LEU B N 1
ATOM 1422 C CA . LEU B 1 47 ? 0.004 12.008 -8.031 1 91 47 LEU B CA 1
ATOM 1423 C C . LEU B 1 47 ? -1.509 12.047 -8.219 1 91 47 LEU B C 1
ATOM 1425 O O . LEU B 1 47 ? -2.062 13.078 -8.609 1 91 47 LEU B O 1
ATOM 1429 N N . PRO B 1 48 ? -2.168 10.914 -8.016 1 91 48 PRO B N 1
ATOM 1430 C CA . PRO B 1 48 ? -3.631 10.992 -8.047 1 91 48 PRO B CA 1
ATOM 1431 C C . PRO B 1 48 ? -4.203 11.797 -6.883 1 91 48 PRO B C 1
ATOM 1433 O O . PRO B 1 48 ? -3.48 12.117 -5.938 1 91 48 PRO B O 1
ATOM 1436 N N . PRO B 1 49 ? -5.512 12.234 -7.012 1 93.25 49 PRO B N 1
ATOM 1437 C CA . PRO B 1 49 ? -6.125 12.859 -5.836 1 93.25 49 PRO B CA 1
ATOM 1438 C C . PRO B 1 49 ? -6.164 11.922 -4.625 1 93.25 49 PRO B C 1
ATOM 1440 O O . PRO B 1 49 ? -6.719 10.828 -4.707 1 93.25 49 PRO B O 1
ATOM 1443 N N . LEU B 1 50 ? -5.48 12.305 -3.521 1 95.31 50 LEU B N 1
ATOM 1444 C CA . LEU B 1 50 ? -5.438 11.555 -2.271 1 95.31 50 LEU B CA 1
ATOM 1445 C C . LEU B 1 50 ? -5.691 12.469 -1.079 1 95.31 50 LEU B C 1
ATOM 1447 O O . LEU B 1 50 ? -5.078 13.531 -0.965 1 95.31 50 LEU B O 1
ATOM 1451 N N . ALA B 1 51 ? -6.629 12.031 -0.252 1 96.44 51 ALA B N 1
ATOM 1452 C CA . ALA B 1 51 ? -6.797 12.703 1.033 1 96.44 51 ALA B CA 1
ATOM 1453 C C . ALA B 1 51 ? -5.855 12.117 2.084 1 96.44 51 ALA B C 1
ATOM 1455 O O . ALA B 1 51 ? -6.281 11.797 3.195 1 96.44 51 ALA B O 1
ATOM 1456 N N . ALA B 1 52 ? -4.574 11.938 1.734 1 96.19 52 ALA B N 1
ATOM 1457 C CA . ALA B 1 52 ? -3.49 11.391 2.545 1 96.19 52 ALA B CA 1
ATOM 1458 C C . ALA B 1 52 ? -2.172 12.094 2.25 1 96.19 52 ALA B C 1
ATOM 1460 O O . ALA B 1 52 ? -1.852 12.367 1.092 1 96.19 52 ALA B O 1
ATOM 1461 N N . TRP B 1 53 ? -1.461 12.445 3.342 1 96.38 53 TRP B N 1
ATOM 1462 C CA . TRP B 1 53 ? -0.172 13.102 3.156 1 96.38 53 TRP B CA 1
ATOM 1463 C C . TRP B 1 53 ? 0.842 12.148 2.535 1 96.38 53 TRP B C 1
ATOM 1465 O O . TRP B 1 53 ? 0.827 10.945 2.816 1 96.38 53 TRP B O 1
ATOM 1475 N N . SER B 1 54 ? 1.66 12.695 1.723 1 95.94 54 SER B N 1
ATOM 1476 C CA . SER B 1 54 ? 2.785 11.922 1.202 1 95.94 54 SER B CA 1
ATOM 1477 C C . SER B 1 54 ? 3.947 11.906 2.189 1 95.94 54 SER B C 1
ATOM 1479 O O . SER B 1 54 ? 4.062 12.797 3.037 1 95.94 54 SER B O 1
ATOM 1481 N N . ALA B 1 55 ? 4.738 10.906 2.123 1 95 55 ALA B N 1
ATOM 1482 C CA . ALA B 1 55 ? 5.93 10.766 2.955 1 95 55 ALA B CA 1
ATOM 1483 C C . ALA B 1 55 ? 7.051 10.055 2.195 1 95 55 ALA B C 1
ATOM 1485 O O . ALA B 1 55 ? 6.793 9.32 1.241 1 95 55 ALA B O 1
ATOM 1486 N N . GLU B 1 56 ? 8.344 10.289 2.641 1 95.38 56 GLU B N 1
ATOM 1487 C CA . GLU B 1 56 ? 9.508 9.711 1.969 1 95.38 56 GLU B CA 1
ATOM 1488 C C . GLU B 1 56 ? 10.297 8.812 2.914 1 95.38 56 GLU B C 1
ATOM 1490 O O . GLU B 1 56 ? 11.531 8.797 2.879 1 95.38 56 GLU B O 1
ATOM 1495 N N . ASN B 1 57 ? 9.617 8.258 3.904 1 93.5 57 ASN B N 1
ATOM 1496 C CA . ASN B 1 57 ? 10.25 7.168 4.645 1 93.5 57 ASN B CA 1
ATOM 1497 C C . ASN B 1 57 ? 10.312 5.887 3.818 1 93.5 57 ASN B C 1
ATOM 1499 O O . ASN B 1 57 ? 9.633 4.906 4.133 1 93.5 57 ASN B O 1
ATOM 1503 N N . LEU B 1 58 ? 11.211 5.824 2.844 1 93.31 58 LEU B N 1
ATOM 1504 C CA . LEU B 1 58 ? 11.227 4.859 1.751 1 93.31 58 LEU B CA 1
ATOM 1505 C C . LEU B 1 58 ? 11.773 3.518 2.219 1 93.31 58 LEU B C 1
ATOM 1507 O O . LEU B 1 58 ? 11.703 2.525 1.489 1 93.31 58 LEU B O 1
ATOM 1511 N N . ASP B 1 59 ? 12.273 3.465 3.428 1 89.81 59 ASP B N 1
ATOM 1512 C CA . ASP B 1 59 ? 12.695 2.217 4.059 1 89.81 59 ASP B CA 1
ATOM 1513 C C . ASP B 1 59 ? 11.625 1.706 5.023 1 89.81 59 ASP B C 1
ATOM 1515 O O . ASP B 1 59 ? 11.836 0.711 5.719 1 89.81 59 ASP B O 1
ATOM 1519 N N . ASN B 1 60 ? 10.531 2.312 5.062 1 89.19 60 ASN B N 1
ATOM 1520 C CA . ASN B 1 60 ? 9.438 2.055 5.992 1 89.19 60 ASN B CA 1
ATOM 1521 C C . ASN B 1 60 ? 9.898 2.123 7.441 1 89.19 60 ASN B C 1
ATOM 1523 O O . ASN B 1 60 ? 9.383 1.404 8.297 1 89.19 60 ASN B O 1
ATOM 1527 N N . GLY B 1 61 ? 10.875 2.963 7.656 1 85.44 61 GLY B N 1
ATOM 1528 C CA . GLY B 1 61 ? 11.398 3.117 9 1 85.44 61 GLY B CA 1
ATOM 1529 C C . GLY B 1 61 ? 10.68 4.188 9.805 1 85.44 61 GLY B C 1
ATOM 1530 O O . GLY B 1 61 ? 9.828 4.898 9.273 1 85.44 61 GLY B O 1
ATOM 1531 N N . PHE B 1 62 ? 10.984 4.25 11.094 1 83.75 62 PHE B N 1
ATOM 1532 C CA . PHE B 1 62 ? 10.422 5.246 12 1 83.75 62 PHE B CA 1
ATOM 1533 C C . PHE B 1 62 ? 11.297 6.496 12.039 1 83.75 62 PHE B C 1
ATOM 1535 O O . PHE B 1 62 ? 12.414 6.496 11.508 1 83.75 62 PHE B O 1
ATOM 1542 N N . VAL B 1 63 ? 10.641 7.574 12.578 1 87.94 63 VAL B N 1
ATOM 1543 C CA . VAL B 1 63 ? 11.445 8.75 12.883 1 87.94 63 VAL B CA 1
ATOM 1544 C C . VAL B 1 63 ? 12.273 8.492 14.141 1 87.94 63 VAL B C 1
ATOM 1546 O O . VAL B 1 63 ? 11.719 8.203 15.211 1 87.94 63 VAL B O 1
ATOM 1549 N N . SER B 1 64 ? 13.602 8.562 13.953 1 88.31 64 SER B N 1
ATOM 1550 C CA . SER B 1 64 ? 14.484 8.281 15.086 1 88.31 64 SER B CA 1
ATOM 1551 C C . SER B 1 64 ? 14.266 9.273 16.219 1 88.31 64 SER B C 1
ATOM 1553 O O . SER B 1 64 ? 13.961 10.445 15.969 1 88.31 64 SER B O 1
ATOM 1555 N N . PRO B 1 65 ? 14.516 8.773 17.469 1 89.06 65 PRO B N 1
ATOM 1556 C CA . PRO B 1 65 ? 14.344 9.664 18.625 1 89.06 65 PRO B CA 1
ATOM 1557 C C . PRO B 1 65 ? 15.195 10.93 18.516 1 89.06 65 PRO B C 1
ATOM 1559 O O . PRO B 1 65 ? 14.766 12 18.953 1 89.06 65 PRO B O 1
ATOM 1562 N N . ASN B 1 66 ? 16.328 10.859 17.906 1 92.06 66 ASN B N 1
ATOM 1563 C CA . ASN B 1 66 ? 17.188 12.023 17.734 1 92.06 66 ASN B CA 1
ATOM 1564 C C . ASN B 1 66 ? 16.547 13.055 16.797 1 92.06 66 ASN B C 1
ATOM 1566 O O . ASN B 1 66 ? 17 14.203 16.75 1 92.06 66 ASN B O 1
ATOM 1570 N N . ASN B 1 67 ? 15.461 12.633 16.141 1 91.5 67 ASN B N 1
ATOM 1571 C CA . ASN B 1 67 ? 14.828 13.523 15.18 1 91.5 67 ASN B CA 1
ATOM 1572 C C . ASN B 1 67 ? 13.414 13.914 15.625 1 91.5 67 ASN B C 1
ATOM 1574 O O . ASN B 1 67 ? 12.617 14.383 14.812 1 91.5 67 ASN B O 1
ATOM 1578 N N . TYR B 1 68 ? 13.133 13.898 16.922 1 90.12 68 TYR B N 1
ATOM 1579 C CA . TYR B 1 68 ? 11.781 14.172 17.391 1 90.12 68 TYR B CA 1
ATOM 1580 C C . TYR B 1 68 ? 11.492 15.672 17.391 1 90.12 68 TYR B C 1
ATOM 1582 O O . TYR B 1 68 ? 10.336 16.078 17.484 1 90.12 68 TYR B O 1
ATOM 1590 N N . THR B 1 69 ? 12.57 16.5 17.266 1 92.5 69 THR B N 1
ATOM 1591 C CA . THR B 1 69 ? 12.352 17.938 17.188 1 92.5 69 THR B CA 1
ATOM 1592 C C . THR B 1 69 ? 12.477 18.438 15.742 1 92.5 69 THR B C 1
ATOM 1594 O O . THR B 1 69 ? 12.383 19.625 15.469 1 92.5 69 THR B O 1
ATOM 1597 N N . HIS B 1 70 ? 12.797 17.516 14.922 1 94.25 70 HIS B N 1
ATOM 1598 C CA . HIS B 1 70 ? 12.859 17.812 13.5 1 94.25 70 HIS B CA 1
ATOM 1599 C C . HIS B 1 70 ? 11.469 17.781 12.867 1 94.25 70 HIS B C 1
ATOM 1601 O O . HIS B 1 70 ? 10.602 17.031 13.312 1 94.25 70 HIS B O 1
ATOM 1607 N N . PRO B 1 71 ? 11.211 18.531 11.727 1 94.75 71 PRO B N 1
ATOM 1608 C CA . PRO B 1 71 ? 9.906 18.562 11.062 1 94.75 71 PRO B CA 1
ATOM 1609 C C . PRO B 1 71 ? 9.469 17.188 10.57 1 94.75 71 PRO B C 1
ATOM 1611 O O . PRO B 1 71 ? 8.289 16.969 10.305 1 94.75 71 PRO B O 1
ATOM 1614 N N . ASP B 1 72 ? 10.352 16.234 10.594 1 94.38 72 ASP B N 1
ATOM 1615 C CA . ASP B 1 72 ? 10.031 14.891 10.125 1 94.38 72 ASP B CA 1
ATOM 1616 C C . ASP B 1 72 ? 9.078 14.188 11.086 1 94.38 72 ASP B C 1
ATOM 1618 O O . ASP B 1 72 ? 8.438 13.195 10.719 1 94.38 72 ASP B O 1
ATOM 1622 N N . ILE B 1 73 ? 8.984 14.688 12.289 1 91.56 73 ILE B N 1
ATOM 1623 C CA . ILE B 1 73 ? 8.078 14.078 13.258 1 91.56 73 ILE B CA 1
ATOM 1624 C C . ILE B 1 73 ? 6.633 14.297 12.828 1 91.56 73 ILE B C 1
ATOM 1626 O O . ILE B 1 73 ? 5.734 13.578 13.266 1 91.56 73 ILE B O 1
ATOM 1630 N N . ILE B 1 74 ? 6.449 15.312 11.961 1 92.25 74 ILE B N 1
ATOM 1631 C CA . ILE B 1 74 ? 5.125 15.609 11.43 1 92.25 74 ILE B CA 1
ATOM 1632 C C . ILE B 1 74 ? 4.895 14.828 10.141 1 92.25 74 ILE B C 1
ATOM 1634 O O . ILE B 1 74 ? 5.289 15.266 9.055 1 92.25 74 ILE B O 1
ATOM 1638 N N . CYS B 1 75 ? 4.285 13.68 10.273 1 91.44 75 CYS B N 1
ATOM 1639 C CA . CYS B 1 75 ? 3.895 12.836 9.148 1 91.44 75 CYS B CA 1
ATOM 1640 C C . CYS B 1 75 ? 5.117 12.312 8.406 1 91.44 75 CYS B C 1
ATOM 1642 O O . CYS B 1 75 ? 5.148 12.312 7.172 1 91.44 75 CYS B O 1
ATOM 1644 N N . GLN B 1 76 ? 6.148 12 9.039 1 92.75 76 GLN B N 1
ATOM 1645 C CA . GLN B 1 76 ? 7.305 11.25 8.562 1 92.75 76 GLN B CA 1
ATOM 1646 C C . GLN B 1 76 ? 8.211 12.125 7.707 1 92.75 76 GLN B C 1
ATOM 1648 O O . GLN B 1 76 ? 8.031 13.344 7.637 1 92.75 76 GLN B O 1
ATOM 1653 N N . LYS B 1 77 ? 9.305 11.531 7.133 1 94.25 77 LYS B N 1
ATOM 1654 C CA . LYS B 1 77 ? 10.352 12.195 6.355 1 94.25 77 LYS B CA 1
ATOM 1655 C C . LYS B 1 77 ? 9.758 12.906 5.137 1 94.25 77 LYS B C 1
ATOM 1657 O O . LYS B 1 77 ? 9.094 12.281 4.312 1 94.25 77 LYS B O 1
ATOM 1662 N N . ASN B 1 78 ? 9.969 14.273 5.102 1 95.94 78 ASN B N 1
ATOM 1663 C CA . ASN B 1 78 ? 9.562 15.117 3.986 1 95.94 78 ASN B CA 1
ATOM 1664 C C . ASN B 1 78 ? 8.062 15.016 3.725 1 95.94 78 ASN B C 1
ATOM 1666 O O . ASN B 1 78 ? 7.629 15.016 2.572 1 95.94 78 ASN B O 1
ATOM 1670 N N . GLY B 1 79 ? 7.344 14.938 4.816 1 96.44 79 GLY B N 1
ATOM 1671 C CA . GLY B 1 79 ? 5.898 14.898 4.688 1 96.44 79 GLY B CA 1
ATOM 1672 C C . GLY B 1 79 ? 5.324 16.141 4.031 1 96.44 79 GLY B C 1
ATOM 1673 O O . GLY B 1 79 ? 5.781 17.25 4.297 1 96.44 79 GLY B O 1
ATOM 1674 N N . LYS B 1 80 ? 4.316 15.945 3.076 1 96.38 80 LYS B N 1
ATOM 1675 C CA . LYS B 1 80 ? 3.639 17.047 2.402 1 96.38 80 LYS B CA 1
ATOM 1676 C C . LYS B 1 80 ? 2.121 16.891 2.494 1 96.38 80 LYS B C 1
ATOM 1678 O O . LYS B 1 80 ? 1.603 15.773 2.498 1 96.38 80 LYS B O 1
ATOM 1683 N N . PRO B 1 81 ? 1.451 18.031 2.453 1 96.81 81 PRO B N 1
ATOM 1684 C CA . PRO B 1 81 ? -0.008 17.984 2.568 1 96.81 81 PRO B CA 1
ATOM 1685 C C . PRO B 1 81 ? -0.661 17.188 1.443 1 96.81 81 PRO B C 1
ATOM 1687 O O . PRO B 1 81 ? -0.128 17.125 0.333 1 96.81 81 PRO B O 1
ATOM 1690 N N . ALA B 1 82 ? -1.796 16.609 1.824 1 96.69 82 ALA B N 1
ATOM 1691 C CA . ALA B 1 82 ? -2.648 15.953 0.833 1 96.69 82 ALA B CA 1
ATOM 1692 C C . ALA B 1 82 ? -3.115 16.953 -0.227 1 96.69 82 ALA B C 1
ATOM 1694 O O . ALA B 1 82 ? -3.174 18.156 0.027 1 96.69 82 ALA B O 1
ATOM 1695 N N . ASN B 1 83 ? -3.432 16.375 -1.443 1 96.25 83 ASN B N 1
ATOM 1696 C CA . ASN B 1 83 ? -3.908 17.25 -2.514 1 96.25 83 ASN B CA 1
ATOM 1697 C C . ASN B 1 83 ? -5.426 17.172 -2.666 1 96.25 83 ASN B C 1
ATOM 1699 O O . ASN B 1 83 ? -5.988 17.734 -3.605 1 96.25 83 ASN B O 1
ATOM 1703 N N . LEU B 1 84 ? -6.047 16.438 -1.799 1 96.25 84 LEU B N 1
ATOM 1704 C CA . LEU B 1 84 ? -7.496 16.312 -1.725 1 96.25 84 LEU B CA 1
ATOM 1705 C C . LEU B 1 84 ? -7.977 16.406 -0.281 1 96.25 84 LEU B C 1
ATOM 1707 O O . LEU B 1 84 ? -7.293 15.953 0.639 1 96.25 84 LEU B O 1
ATOM 1711 N N . THR B 1 85 ? -9.125 17.031 -0.075 1 96.12 85 THR B N 1
ATOM 1712 C CA . THR B 1 85 ? -9.797 17.047 1.219 1 96.12 85 THR B CA 1
ATOM 1713 C C . THR B 1 85 ? -11.109 16.266 1.15 1 96.12 85 THR B C 1
ATOM 1715 O O . THR B 1 85 ? -11.836 16.359 0.157 1 96.12 85 THR B O 1
ATOM 1718 N N . VAL B 1 86 ? -11.289 15.492 2.182 1 96 86 VAL B N 1
ATOM 1719 C CA . VAL B 1 86 ? -12.586 14.836 2.309 1 96 86 VAL B CA 1
ATOM 1720 C C . VAL B 1 86 ? -13.25 15.258 3.621 1 96 86 VAL B C 1
ATOM 1722 O O . VAL B 1 86 ? -12.578 15.75 4.531 1 96 86 VAL B O 1
ATOM 1725 N N . GLN B 1 87 ? -14.609 15.07 3.631 1 94.56 87 GLN B N 1
ATOM 1726 C CA . GLN B 1 87 ? -15.383 15.539 4.777 1 94.56 87 GLN B CA 1
ATOM 1727 C C . GLN B 1 87 ? -15.906 14.375 5.609 1 94.56 87 GLN B C 1
ATOM 1729 O O . GLN B 1 87 ? -16.109 13.273 5.09 1 94.56 87 GLN B O 1
ATOM 1734 N N . VAL B 1 88 ? -15.977 14.594 6.906 1 95.44 88 VAL B N 1
ATOM 1735 C CA . VAL B 1 88 ? -16.703 13.727 7.836 1 95.44 88 VAL B CA 1
ATOM 1736 C C . VAL B 1 88 ? -17.75 14.539 8.594 1 95.44 88 VAL B C 1
ATOM 1738 O O . VAL B 1 88 ? -17.484 15.68 8.984 1 95.44 88 VAL B O 1
ATOM 1741 N N . ALA B 1 89 ? -18.969 13.992 8.719 1 95.69 89 ALA B N 1
ATOM 1742 C CA . ALA B 1 89 ? -20.047 14.703 9.406 1 95.69 89 ALA B CA 1
ATOM 1743 C C . ALA B 1 89 ? -19.719 14.891 10.891 1 95.69 89 ALA B C 1
ATOM 1745 O O . ALA B 1 89 ? -18.969 14.094 11.469 1 95.69 89 ALA B O 1
ATOM 1746 N N . ALA B 1 90 ? -20.344 16.031 11.398 1 93.19 90 ALA B N 1
ATOM 1747 C CA . ALA B 1 90 ? -20.25 16.172 12.852 1 93.19 90 ALA B CA 1
ATOM 1748 C C . ALA B 1 90 ? -20.75 14.922 13.562 1 93.19 90 ALA B C 1
ATOM 1750 O O . ALA B 1 90 ? -21.859 14.453 13.281 1 93.19 90 ALA B O 1
ATOM 1751 N N . GLY B 1 91 ? -19.891 14.383 14.367 1 94.44 91 GLY B N 1
ATOM 1752 C CA . GLY B 1 91 ? -20.25 13.164 15.07 1 94.44 91 GLY B CA 1
ATOM 1753 C C . GLY B 1 91 ? -20.016 11.906 14.25 1 94.44 91 GLY B C 1
ATOM 1754 O O . GLY B 1 91 ? -20.297 10.797 14.719 1 94.44 91 GLY B O 1
ATOM 1755 N N . GLY B 1 92 ? -19.547 12.18 13.062 1 95.44 92 GLY B N 1
ATOM 1756 C CA . GLY B 1 92 ? -19.25 11.039 12.211 1 95.44 92 GLY B CA 1
ATOM 1757 C C . GLY B 1 92 ? -18.016 10.266 12.656 1 95.44 92 GLY B C 1
ATOM 1758 O O . GLY B 1 92 ? -17.438 10.555 13.703 1 95.44 92 GLY B O 1
ATOM 1759 N N . ALA B 1 93 ? -17.734 9.188 11.914 1 94.06 93 ALA B N 1
ATOM 1760 C CA . ALA B 1 93 ? -16.656 8.289 12.305 1 94.06 93 ALA B CA 1
ATOM 1761 C C . ALA B 1 93 ? -15.531 8.297 11.281 1 94.06 93 ALA B C 1
ATOM 1763 O O . ALA B 1 93 ? -15.781 8.422 10.078 1 94.06 93 ALA B O 1
ATOM 1764 N N . ILE B 1 94 ? -14.312 8.273 11.805 1 93.06 94 ILE B N 1
ATOM 1765 C CA . ILE B 1 94 ? -13.133 8.008 10.984 1 93.06 94 ILE B CA 1
ATOM 1766 C C . ILE B 1 94 ? -12.5 6.68 11.406 1 93.06 94 ILE B C 1
ATOM 1768 O O . ILE B 1 94 ? -12.234 6.465 12.586 1 93.06 94 ILE B O 1
ATOM 1772 N N . ASP B 1 95 ? -12.359 5.746 10.383 1 91.38 95 ASP B N 1
ATOM 1773 C CA . ASP B 1 95 ? -11.734 4.449 10.625 1 91.38 95 ASP B CA 1
ATOM 1774 C C . ASP B 1 95 ? -10.453 4.293 9.805 1 91.38 95 ASP B C 1
ATOM 1776 O O . ASP B 1 95 ? -10.484 4.34 8.578 1 91.38 95 ASP B O 1
ATOM 1780 N N . PHE B 1 96 ? -9.352 4.066 10.523 1 89.38 96 PHE B N 1
ATOM 1781 C CA . PHE B 1 96 ? -8.07 3.885 9.836 1 89.38 96 PHE B CA 1
ATOM 1782 C C . PHE B 1 96 ? -7.781 2.404 9.617 1 89.38 96 PHE B C 1
ATOM 1784 O O . PHE B 1 96 ? -7.957 1.589 10.523 1 89.38 96 PHE B O 1
ATOM 1791 N N . GLN B 1 97 ? -7.398 2.109 8.375 1 87.69 97 GLN B N 1
ATOM 1792 C CA . GLN B 1 97 ? -6.898 0.772 8.078 1 87.69 97 GLN B CA 1
ATOM 1793 C C . GLN B 1 97 ? -5.371 0.751 8.039 1 87.69 97 GLN B C 1
ATOM 1795 O O . GLN B 1 97 ? -4.758 1.438 7.219 1 87.69 97 GLN B O 1
ATOM 1800 N N . TRP B 1 98 ? -4.922 -0.09 8.961 1 87.31 98 TRP B N 1
ATOM 1801 C CA . TRP B 1 98 ? -3.473 -0.171 9.117 1 87.31 98 TRP B CA 1
ATOM 1802 C C . TRP B 1 98 ? -2.924 -1.432 8.453 1 87.31 98 TRP B C 1
ATOM 1804 O O . TRP B 1 98 ? -3.578 -2.479 8.461 1 87.31 98 TRP B O 1
ATOM 1814 N N . THR B 1 99 ? -1.694 -1.184 7.785 1 85.12 99 THR B N 1
ATOM 1815 C CA . THR B 1 99 ? -1.051 -2.381 7.254 1 85.12 99 THR B CA 1
ATOM 1816 C C . THR B 1 99 ? -0.801 -3.396 8.367 1 85.12 99 THR B C 1
ATOM 1818 O O . THR B 1 99 ? -0.687 -3.027 9.539 1 85.12 99 THR B O 1
ATOM 1821 N N . LYS B 1 100 ? -0.699 -4.645 7.801 1 74.44 100 LYS B N 1
ATOM 1822 C CA . LYS B 1 100 ? -0.423 -5.727 8.742 1 74.44 100 LYS B CA 1
ATOM 1823 C C . LYS B 1 100 ? 0.947 -5.555 9.391 1 74.44 100 LYS B C 1
ATOM 1825 O O . LYS B 1 100 ? 1.881 -5.055 8.758 1 74.44 100 LYS B O 1
ATOM 1830 N N . TRP B 1 101 ? 1.132 -5.379 10.656 1 64.19 101 TRP B N 1
ATOM 1831 C CA . TRP B 1 101 ? 2.307 -5.203 11.508 1 64.19 101 TRP B CA 1
ATOM 1832 C C . TRP B 1 101 ? 2.109 -4.047 12.484 1 64.19 101 TRP B C 1
ATOM 1834 O O . TRP B 1 101 ? 2.887 -3.885 13.422 1 64.19 101 TRP B O 1
ATOM 1844 N N . ALA B 1 102 ? 1.037 -3.477 12.016 1 60.59 102 ALA B N 1
ATOM 1845 C CA . ALA B 1 102 ? 0.796 -2.355 12.922 1 60.59 102 ALA B CA 1
ATOM 1846 C C . ALA B 1 102 ? 0.554 -2.846 14.352 1 60.59 102 ALA B C 1
ATOM 1848 O O . ALA B 1 102 ? -0.245 -3.76 14.57 1 60.59 102 ALA B O 1
ATOM 1849 N N . HIS B 1 103 ? 1.595 -3.006 15.211 1 61.47 103 HIS B N 1
ATOM 1850 C CA . HIS B 1 103 ? 1.358 -3.227 16.625 1 61.47 103 HIS B CA 1
ATOM 1851 C C . HIS B 1 103 ? 0.829 -1.964 17.312 1 61.47 103 HIS B C 1
ATOM 1853 O O . HIS B 1 103 ? 1.206 -0.852 16.938 1 61.47 103 HIS B O 1
ATOM 1859 N N . PHE B 1 104 ? -0.449 -2.301 17.891 1 59.44 104 PHE B N 1
ATOM 1860 C CA . PHE B 1 104 ? -1.097 -1.158 18.516 1 59.44 104 PHE B CA 1
ATOM 1861 C C . PHE B 1 104 ? -0.752 -1.093 20 1 59.44 104 PHE B C 1
ATOM 1863 O O . PHE B 1 104 ? -1.031 -2.031 20.75 1 59.44 104 PHE B O 1
ATOM 1870 N N . ASP B 1 105 ? 0.456 -0.531 20.188 1 64.12 105 ASP B N 1
ATOM 1871 C CA . ASP B 1 105 ? 0.619 -0.136 21.578 1 64.12 105 ASP B CA 1
ATOM 1872 C C . ASP B 1 105 ? -0.19 1.121 21.891 1 64.12 105 ASP B C 1
ATOM 1874 O O . ASP B 1 105 ? -1.369 1.209 21.547 1 64.12 105 ASP B O 1
ATOM 1878 N N . SER B 1 106 ? 0.48 2.045 22.531 1 73.44 106 SER B N 1
ATOM 1879 C CA . SER B 1 106 ? -0.15 3.332 22.812 1 73.44 106 SER B CA 1
ATOM 1880 C C . SER B 1 106 ? -0.239 4.18 21.547 1 73.44 106 SER B C 1
ATOM 1882 O O . SER B 1 106 ? 0.735 4.297 20.797 1 73.44 106 SER B O 1
ATOM 1884 N N . MET B 1 107 ? -1.581 4.387 21.266 1 78.81 107 MET B N 1
ATOM 1885 C CA . MET B 1 107 ? -1.801 5.242 20.094 1 78.81 107 MET B CA 1
ATOM 1886 C C . MET B 1 107 ? -2.389 6.59 20.516 1 78.81 107 MET B C 1
ATOM 1888 O O . MET B 1 107 ? -3.262 6.648 21.375 1 78.81 107 MET B O 1
ATOM 1892 N N . MET B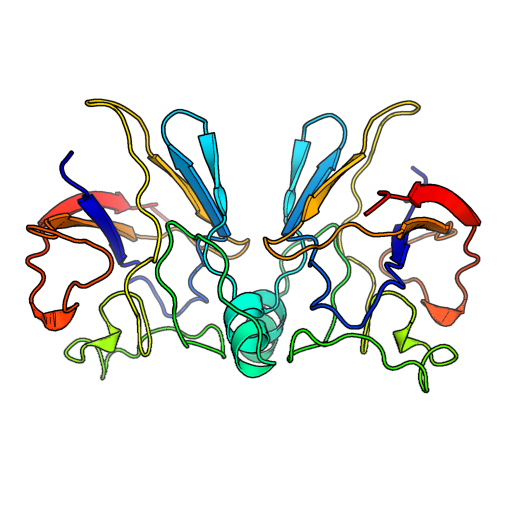 1 108 ? -1.684 7.684 20.016 1 83.5 108 MET B N 1
ATOM 1893 C CA . MET B 1 108 ? -2.221 9.031 20.188 1 83.5 108 MET B CA 1
ATOM 1894 C C . MET B 1 108 ? -2.66 9.625 18.859 1 83.5 108 MET B C 1
ATOM 1896 O O . MET B 1 108 ? -1.993 9.43 17.828 1 83.5 108 MET B O 1
ATOM 1900 N N . THR B 1 109 ? -3.777 10.281 18.938 1 87.25 109 THR B N 1
ATOM 1901 C CA . THR B 1 109 ? -4.328 10.945 17.766 1 87.25 109 THR B CA 1
ATOM 1902 C C . THR B 1 109 ? -4.367 12.453 17.969 1 87.25 109 THR B C 1
ATOM 1904 O O . THR B 1 109 ? -4.852 12.938 18.984 1 87.25 109 THR B O 1
ATOM 1907 N N . TYR B 1 110 ? -3.777 13.172 17.016 1 91.56 110 TYR B N 1
ATOM 1908 C CA . TYR B 1 110 ? -3.756 14.625 17.031 1 91.56 110 TYR B CA 1
ATOM 1909 C C . TYR B 1 110 ? -4.48 15.203 15.82 1 91.56 110 TYR B C 1
ATOM 1911 O O . TYR B 1 110 ? -4.555 14.562 14.773 1 91.56 110 TYR B O 1
ATOM 1919 N N . VAL B 1 111 ? -5.074 16.484 15.977 1 93.81 111 VAL B N 1
ATOM 1920 C CA . VAL B 1 111 ? -5.684 17.234 14.891 1 93.81 111 VAL B CA 1
ATOM 1921 C C . VAL B 1 111 ? -5.152 18.672 14.891 1 93.81 111 VAL B C 1
ATOM 1923 O O . VAL B 1 111 ? -4.734 19.172 15.93 1 93.81 111 VAL B O 1
ATOM 1926 N N . ALA B 1 112 ? -4.996 19.203 13.75 1 96 112 ALA B N 1
ATOM 1927 C CA . ALA B 1 112 ? -4.633 20.609 13.602 1 96 112 ALA B CA 1
ATOM 1928 C C . ALA B 1 112 ? -5.512 21.297 12.555 1 96 112 ALA B C 1
ATOM 1930 O O . ALA B 1 112 ? -5.82 20.719 11.516 1 96 112 ALA B O 1
ATOM 1931 N N . PRO B 1 113 ? -5.938 22.547 12.828 1 95.69 113 PRO B N 1
ATOM 1932 C CA . PRO B 1 113 ? -6.645 23.312 11.797 1 95.69 113 PRO B CA 1
ATOM 1933 C C . PRO B 1 113 ? -5.719 23.812 10.688 1 95.69 113 PRO B C 1
ATOM 1935 O O . PRO B 1 113 ? -4.586 24.219 10.953 1 95.69 113 PRO B O 1
ATOM 1938 N N . CYS B 1 114 ? -6.176 23.734 9.484 1 95.38 114 CYS B N 1
ATOM 1939 C CA . CYS B 1 114 ? -5.383 24.219 8.359 1 95.38 114 CYS B CA 1
ATOM 1940 C C . CYS B 1 114 ? -5.453 25.734 8.25 1 95.38 114 CYS B C 1
ATOM 1942 O O . CYS B 1 114 ? -4.547 26.375 7.699 1 95.38 114 CYS B O 1
ATOM 1944 N N . ASN B 1 115 ? -6.516 26.312 8.727 1 94.88 115 ASN B N 1
ATOM 1945 C CA . ASN B 1 115 ? -6.77 27.75 8.633 1 94.88 115 ASN B CA 1
ATOM 1946 C C . ASN B 1 115 ? -6.688 28.234 7.191 1 94.88 115 ASN B C 1
ATOM 1948 O O . ASN B 1 115 ? -6.02 29.234 6.902 1 94.88 115 ASN B O 1
ATOM 1952 N N . GLY B 1 116 ? -7.398 27.625 6.32 1 94.75 116 GLY B N 1
ATOM 1953 C CA . GLY B 1 116 ? -7.402 27.859 4.887 1 94.75 116 GLY B CA 1
ATOM 1954 C C . GLY B 1 116 ? -7.266 26.594 4.062 1 94.75 116 GLY B C 1
ATOM 1955 O O . GLY B 1 116 ? -7.875 25.578 4.379 1 94.75 116 GLY B O 1
ATOM 1956 N N . ASP B 1 117 ? -6.445 26.656 2.932 1 95.81 117 ASP B N 1
ATOM 1957 C CA . ASP B 1 117 ? -6.23 25.531 2.037 1 95.81 117 ASP B CA 1
ATOM 1958 C C . ASP B 1 117 ? -5.293 24.5 2.666 1 95.81 117 ASP B C 1
ATOM 1960 O O . ASP B 1 117 ? -4.098 24.75 2.822 1 95.81 117 ASP B O 1
ATOM 1964 N N . CYS B 1 118 ? -5.852 23.328 2.99 1 95.88 118 CYS B N 1
ATOM 1965 C CA . CYS B 1 118 ? -5.074 22.297 3.654 1 95.88 118 CYS B CA 1
ATOM 1966 C C . CYS B 1 118 ? -3.953 21.781 2.752 1 95.88 118 CYS B C 1
ATOM 1968 O O . CYS B 1 118 ? -2.936 21.281 3.236 1 95.88 118 CYS B O 1
ATOM 1970 N N . SER B 1 119 ? -4.164 21.953 1.448 1 96 119 SER B N 1
ATOM 1971 C CA . SER B 1 119 ? -3.178 21.422 0.514 1 96 119 SER B CA 1
ATOM 1972 C C . SER B 1 119 ? -1.948 22.312 0.437 1 96 119 SER B C 1
ATOM 1974 O O . SER B 1 119 ? -0.918 21.922 -0.114 1 96 119 SER B O 1
ATOM 1976 N N . ALA B 1 120 ? -2.029 23.484 1.064 1 95.94 120 ALA B N 1
ATOM 1977 C CA . ALA B 1 120 ? -0.943 24.453 0.932 1 95.94 120 ALA B CA 1
ATOM 1978 C C . ALA B 1 120 ? -0.337 24.781 2.291 1 95.94 120 ALA B C 1
ATOM 1980 O O . ALA B 1 120 ? 0.485 25.688 2.404 1 95.94 120 ALA B O 1
ATOM 1981 N N . VAL B 1 121 ? -0.625 24.031 3.303 1 96.5 121 VAL B N 1
ATOM 1982 C CA . VAL B 1 121 ? -0.183 24.391 4.648 1 96.5 121 VAL B CA 1
ATOM 1983 C C . VAL B 1 121 ? 1.311 24.109 4.793 1 96.5 121 VAL B C 1
ATOM 1985 O O . VAL B 1 121 ? 1.837 23.188 4.168 1 96.5 121 VAL B O 1
ATOM 1988 N N . ASP B 1 122 ? 1.966 24.938 5.562 1 96.56 122 ASP B N 1
ATOM 1989 C CA . ASP B 1 122 ? 3.291 24.641 6.105 1 96.56 122 ASP B CA 1
ATOM 1990 C C . ASP B 1 122 ? 3.193 23.781 7.359 1 96.56 122 ASP B C 1
ATOM 1992 O O . ASP B 1 122 ? 2.727 24.25 8.406 1 96.56 122 ASP B O 1
ATOM 1996 N N . LYS B 1 123 ? 3.742 22.578 7.227 1 95 123 LYS B N 1
ATOM 1997 C CA . LYS B 1 123 ? 3.535 21.641 8.32 1 95 123 LYS B CA 1
ATOM 1998 C C . LYS B 1 123 ? 4.188 22.141 9.609 1 95 123 LYS B C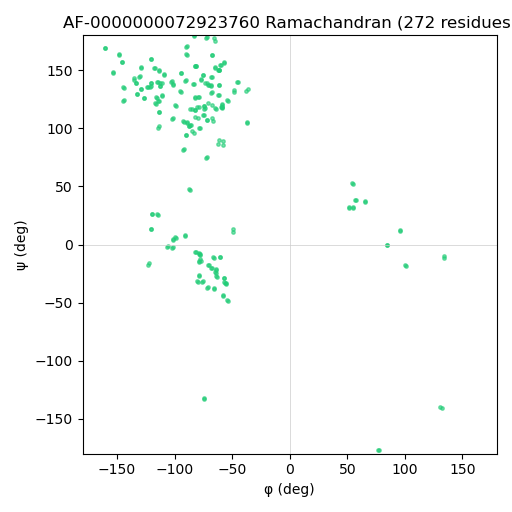 1
ATOM 2000 O O . LYS B 1 123 ? 3.734 21.812 10.703 1 95 123 LYS B O 1
ATOM 2005 N N . THR B 1 124 ? 5.117 23 9.516 1 96.31 124 THR B N 1
ATOM 2006 C CA . THR B 1 124 ? 5.848 23.453 10.695 1 96.31 124 THR B CA 1
ATOM 2007 C C . THR B 1 124 ? 5.074 24.547 11.43 1 96.31 124 THR B C 1
ATOM 2009 O O . THR B 1 124 ? 5.418 24.891 12.562 1 96.31 124 THR B O 1
ATOM 2012 N N . THR B 1 125 ? 3.996 25.016 10.898 1 96.38 125 THR B N 1
ATOM 2013 C CA . THR B 1 125 ? 3.225 26.078 11.531 1 96.38 125 THR B CA 1
ATOM 2014 C C . THR B 1 125 ? 1.939 25.531 12.141 1 96.38 125 THR B C 1
ATOM 2016 O O . THR B 1 125 ? 1.197 26.266 12.797 1 96.38 125 THR B O 1
ATOM 2019 N N . LEU B 1 126 ? 1.729 24.281 11.984 1 96.38 126 LEU B N 1
ATOM 2020 C CA . LEU B 1 126 ? 0.489 23.672 12.469 1 96.38 126 LEU B CA 1
ATOM 2021 C C . LEU B 1 126 ? 0.479 23.625 13.992 1 96.38 126 LEU B C 1
ATOM 2023 O O . LEU B 1 126 ? 1.501 23.312 14.617 1 96.38 126 LEU B O 1
ATOM 2027 N N . LYS B 1 127 ? -0.731 23.969 14.578 1 96.5 127 LYS B N 1
ATOM 2028 C CA . LYS B 1 127 ? -0.962 23.844 16.016 1 96.5 127 LYS B CA 1
ATOM 2029 C C . LYS B 1 127 ? -1.783 22.594 16.328 1 96.5 127 LYS B C 1
ATOM 2031 O O . LYS B 1 127 ? -2.998 22.578 16.109 1 96.5 127 LYS B O 1
ATOM 2036 N N . TRP B 1 128 ? -1.061 21.625 16.922 1 94.81 128 TRP B N 1
ATOM 2037 C CA . TRP B 1 128 ? -1.636 20.297 17.125 1 94.81 128 TRP B CA 1
ATOM 2038 C C . TRP B 1 128 ? -2.348 20.219 18.469 1 94.81 128 TRP B C 1
ATOM 2040 O O . TRP B 1 128 ? -1.85 20.719 19.469 1 94.81 128 TRP B O 1
ATOM 2050 N N . VAL B 1 129 ? -3.523 19.484 18.453 1 95 129 VAL B N 1
ATOM 2051 C CA . VAL B 1 129 ? -4.273 19.156 19.656 1 95 129 VAL B CA 1
ATOM 2052 C C . VAL B 1 129 ? -4.516 17.656 19.734 1 95 129 VAL B C 1
ATOM 2054 O O . VAL B 1 129 ? -4.973 17.047 18.766 1 95 129 VAL B O 1
ATOM 2057 N N . LYS B 1 130 ? -4.148 17.078 20.797 1 91.88 130 LYS B N 1
ATOM 2058 C CA . LYS B 1 130 ? -4.457 15.664 21.016 1 91.88 130 LYS B CA 1
ATOM 2059 C C . LYS B 1 130 ? -5.957 15.461 21.219 1 91.88 130 LYS B C 1
ATOM 2061 O O . LYS B 1 130 ? -6.582 16.125 22.047 1 91.88 130 LYS B O 1
ATOM 2066 N N . ILE B 1 131 ? -6.516 14.523 20.5 1 89.69 131 ILE B N 1
ATOM 2067 C CA . ILE B 1 131 ? -7.965 14.367 20.609 1 89.69 131 ILE B CA 1
ATOM 2068 C C . ILE B 1 131 ? -8.305 12.953 21.062 1 89.69 131 ILE B C 1
ATOM 2070 O O . ILE B 1 131 ? -9.445 12.68 21.453 1 89.69 131 ILE B O 1
ATOM 2074 N N . ASP B 1 132 ? -7.312 12.07 20.953 1 83.75 132 ASP B N 1
ATOM 2075 C CA . ASP B 1 132 ? -7.562 10.688 21.375 1 83.75 132 ASP B CA 1
ATOM 2076 C C . ASP B 1 132 ? -6.27 10.008 21.797 1 83.75 132 ASP B C 1
ATOM 2078 O O . ASP B 1 132 ? -5.18 10.398 21.375 1 83.75 132 ASP B O 1
ATOM 2082 N N . GLU B 1 133 ? -6.391 9.086 22.766 1 85.88 133 GLU B N 1
ATOM 2083 C CA . GLU B 1 133 ? -5.285 8.227 23.172 1 85.88 133 GLU B CA 1
ATOM 2084 C C . GLU B 1 133 ? -5.781 6.84 23.562 1 85.88 133 GLU B C 1
ATOM 2086 O O . GLU B 1 133 ? -6.84 6.703 24.172 1 85.88 133 GLU B O 1
ATOM 2091 N N . SER B 1 134 ? -5.223 5.836 22.875 1 73.94 134 SER B N 1
ATOM 2092 C CA . SER B 1 134 ? -5.57 4.473 23.266 1 73.94 134 SER B CA 1
ATOM 2093 C C . SER B 1 134 ? -4.332 3.688 23.688 1 73.94 134 SER B C 1
ATOM 2095 O O . SER B 1 134 ? -3.225 3.971 23.219 1 73.94 134 SER B O 1
ATOM 2097 N N . GLY B 1 135 ? -4.398 2.918 24.781 1 63.16 135 GLY B N 1
ATOM 2098 C CA . GLY B 1 135 ? -3.332 2.064 25.281 1 63.16 135 GLY B CA 1
ATOM 2099 C C . GLY B 1 135 ? -3.672 0.587 25.219 1 63.16 135 GLY B C 1
ATOM 2100 O O . GLY B 1 135 ? -4.816 0.199 25.469 1 63.16 135 GLY B O 1
ATOM 2101 N N . ASP B 1 136 ? -3.211 -0.188 24.234 1 51.12 136 ASP B N 1
ATOM 2102 C CA . ASP B 1 136 ? -3.438 -1.609 24.484 1 51.12 136 ASP B CA 1
ATOM 2103 C C . ASP B 1 136 ? -2.379 -2.18 25.422 1 51.12 136 ASP B C 1
ATOM 2105 O O . ASP B 1 136 ? -1.221 -1.758 25.391 1 51.12 136 ASP B O 1
ATOM 2109 N N . ARG B 1 137 ? -2.867 -2.664 26.578 1 43.12 137 ARG B N 1
ATOM 2110 C CA . ARG B 1 137 ? -2.084 -3.443 27.531 1 43.12 137 ARG B CA 1
ATOM 2111 C C . ARG B 1 137 ? -1.511 -4.695 26.875 1 43.12 137 ARG B C 1
ATOM 2113 O O . ARG B 1 137 ? -2.244 -5.469 26.25 1 43.12 137 ARG B O 1
ATOM 2120 N N . PHE B 1 138 ? -0.425 -4.559 26.281 1 33.5 138 PHE B N 1
ATOM 2121 C CA . PHE B 1 138 ? 0.161 -5.891 26.375 1 33.5 138 PHE B CA 1
ATOM 2122 C C . PHE B 1 138 ? 0.675 -6.164 27.781 1 33.5 138 PHE B C 1
ATOM 2124 O O . PHE B 1 138 ? 1.062 -5.238 28.5 1 33.5 138 PHE B O 1
#

pLDDT: mean 82.59, std 20.61, range [25.98, 96.81]

Solvent-accessible surface area (backbone atoms only — not comparable to full-atom values): 16448 Å² total; per-residue (Å²): 135,88,58,71,47,74,48,72,57,70,73,55,78,92,55,62,65,44,46,54,53,27,35,25,37,70,78,48,79,40,62,35,54,50,72,54,54,57,29,36,40,75,70,71,40,77,77,66,87,25,68,30,50,43,59,61,46,85,56,43,61,79,78,52,80,92,37,64,86,39,75,33,59,56,64,37,38,78,40,41,56,21,79,34,86,77,79,65,59,93,91,48,48,79,46,79,36,62,35,88,59,43,69,72,42,49,37,37,34,28,34,26,68,45,87,70,62,54,55,69,50,60,80,87,72,57,61,76,41,78,77,47,74,46,71,50,84,122,136,86,55,71,47,74,49,72,58,70,75,56,77,92,54,63,66,44,44,54,55,26,34,24,37,70,77,47,80,41,62,36,55,49,72,57,53,58,29,36,38,75,71,72,39,78,79,66,87,24,69,30,50,43,61,60,46,84,56,45,60,78,77,51,80,93,37,63,85,39,75,33,60,56,64,37,37,77,40,42,54,21,77,35,85,75,80,63,58,92,90,49,48,79,47,80,36,60,36,88,61,44,69,72,40,47,38,38,33,27,36,26,68,44,86,69,62,53,56,70,51,59,79,86,73,56,61,74,41,78,78,46,75,47,71,47,84,122

Secondary structure (DSSP, 8-state):
---EEEEEEE-SSSS----EEEEEETTEEEE---HHHHHHHHTTPPPPP-SS-B---TT-PPPPGGGTTSGGGTTSTT-B--S------TT--EEEEEPTT---SSEEEEEEE-SS-GGG--GGG---EEEEEE----/---EEEEEEE-SSS-----EEEEEETTEEEE---HHHHHHHHTTPPPPP-SS-B---TT-PPPPGGGTTSGGGTTSTT-B--S------TT--EEEEEPTT---SSEEEEEEE-SS-GGG--GGG---EEEEEE----

Sequence (276 aa):
MHFTFVLAAFVGNAAAHGVVSSFKTDGAEHQGYMMNYYYDTKNGKALPPLAAWSAENLDNGFVSPNNYTHPDIICQKNGKPANLTVQVAAGGAIDFQWTKWAHFDSMMTYVAPCNGDCSAVDKTTLKWVKIDESGDRFMHFTFVLAAFVGNAAAHGVVSSFKTDGAEHQGYMMNYYYDTKNGKALPPLAAWSAENLDNGFVSPNNYTHPDIICQKNGKPANLTVQVAAGGAIDFQWTKWAHFDSMMTYVAPCNGDCSAVDKTTLKWVKIDESGDRF

Nearest PDB structures (foldseek):
  2vtc-assembly2_B  TM=9.417E-01  e=2.534E-09  Trichoderma reesei
  2vtc-assembly2_B  TM=9.420E-01  e=4.416E-09  Trichoderma reesei